Protein AF-A0A812LME6-F1 (afdb_monomer_lite)

pLDDT: mean 74.22, std 19.16, range [31.05, 95.25]

Structure (mmCIF, N/CA/C/O backbone):
data_AF-A0A812LME6-F1
#
_entry.id   AF-A0A812LME6-F1
#
loop_
_atom_site.group_PDB
_atom_site.id
_atom_site.type_symbol
_atom_site.label_atom_id
_atom_site.label_alt_id
_atom_site.label_comp_id
_atom_site.label_asym_id
_atom_site.label_entity_id
_atom_site.label_seq_id
_atom_site.pdbx_PDB_ins_code
_atom_site.Cartn_x
_atom_site.Cartn_y
_atom_site.Cartn_z
_atom_site.occupancy
_atom_site.B_iso_or_equiv
_atom_site.auth_seq_id
_atom_site.auth_comp_id
_atom_site.auth_asym_id
_atom_site.auth_atom_id
_atom_site.pdbx_PDB_model_num
ATOM 1 N N . MET A 1 1 ? 47.854 -10.035 18.730 1.00 35.84 1 MET A N 1
ATOM 2 C CA . MET A 1 1 ? 46.692 -10.764 18.176 1.00 35.84 1 MET A CA 1
ATOM 3 C C . MET A 1 1 ? 45.681 -9.707 17.732 1.00 35.84 1 MET A C 1
ATOM 5 O O . MET A 1 1 ? 45.205 -8.982 18.588 1.00 35.84 1 MET A O 1
ATOM 9 N N . GLN A 1 2 ? 45.644 -9.312 16.449 1.00 32.66 2 GLN A N 1
ATOM 10 C CA . GLN A 1 2 ? 44.753 -9.876 15.405 1.00 32.66 2 GLN A CA 1
ATOM 11 C C . GLN A 1 2 ? 43.278 -9.866 15.882 1.00 32.66 2 GLN A C 1
ATOM 13 O O . GLN A 1 2 ? 42.994 -10.487 16.893 1.00 32.66 2 GLN A O 1
ATOM 18 N N . HIS A 1 3 ? 42.295 -9.177 15.286 1.00 31.05 3 HIS A N 1
ATOM 19 C CA . HIS A 1 3 ? 42.041 -8.849 13.879 1.00 31.05 3 HIS A CA 1
ATOM 20 C C . HIS A 1 3 ? 41.227 -7.548 13.691 1.00 31.05 3 HIS A C 1
ATOM 22 O O . HIS A 1 3 ? 40.427 -7.152 14.533 1.00 31.05 3 HIS A O 1
ATOM 28 N N . HIS A 1 4 ? 41.429 -6.956 12.510 1.00 34.00 4 HIS A N 1
ATOM 29 C CA . HIS A 1 4 ? 40.605 -5.977 11.798 1.00 34.00 4 HIS A CA 1
ATOM 30 C C . HIS A 1 4 ? 39.092 -6.252 11.821 1.00 34.00 4 HIS A C 1
ATOM 32 O O . HIS A 1 4 ? 38.697 -7.409 11.802 1.00 34.00 4 HIS A O 1
ATOM 38 N N . LEU A 1 5 ? 38.279 -5.201 11.632 1.00 35.22 5 LEU A N 1
ATOM 39 C CA . LEU A 1 5 ? 37.333 -5.155 10.506 1.00 35.22 5 LEU A CA 1
ATOM 40 C C . LEU A 1 5 ? 36.979 -3.704 10.130 1.00 35.22 5 LEU A C 1
ATOM 42 O O . LEU A 1 5 ? 36.361 -2.950 10.879 1.00 35.22 5 LEU A O 1
ATOM 46 N N . LEU A 1 6 ? 37.430 -3.345 8.928 1.00 34.72 6 LEU A N 1
ATOM 47 C CA . LEU A 1 6 ? 37.141 -2.119 8.199 1.00 34.72 6 LEU A CA 1
ATOM 48 C C . LEU A 1 6 ? 35.674 -2.090 7.762 1.00 34.72 6 LEU A C 1
ATOM 50 O O . LEU A 1 6 ? 35.130 -3.058 7.237 1.00 34.72 6 LEU A O 1
ATOM 54 N N . ARG A 1 7 ? 35.059 -0.925 7.942 1.00 33.38 7 ARG A N 1
ATOM 55 C CA . ARG A 1 7 ? 33.714 -0.587 7.488 1.00 33.38 7 ARG A CA 1
ATOM 56 C C . ARG A 1 7 ? 33.764 -0.253 5.995 1.00 33.38 7 ARG A C 1
ATOM 58 O O . ARG A 1 7 ? 34.03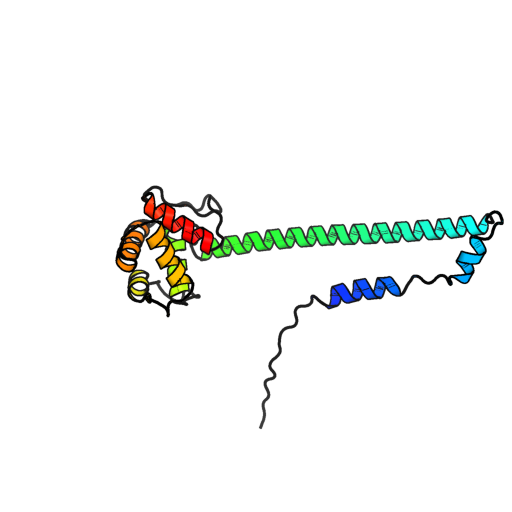1 0.888 5.629 1.00 33.38 7 ARG A O 1
ATOM 65 N N . THR A 1 8 ? 33.511 -1.228 5.129 1.00 36.00 8 THR A N 1
ATOM 66 C CA . THR A 1 8 ? 33.319 -0.996 3.693 1.00 36.00 8 THR A CA 1
ATOM 67 C C . THR A 1 8 ? 31.912 -0.445 3.449 1.00 36.00 8 THR A C 1
ATOM 69 O O . T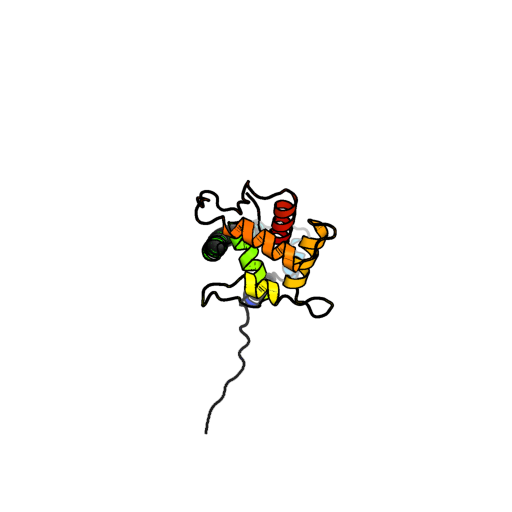HR A 1 8 ? 30.897 -1.094 3.691 1.00 36.00 8 THR A O 1
ATOM 72 N N . ARG A 1 9 ? 31.837 0.808 2.991 1.00 36.38 9 ARG A N 1
ATOM 73 C CA . ARG A 1 9 ? 30.639 1.346 2.339 1.00 36.38 9 ARG A CA 1
ATOM 74 C C . ARG A 1 9 ? 30.659 0.846 0.898 1.00 36.38 9 ARG A C 1
ATOM 76 O O . ARG A 1 9 ? 31.584 1.165 0.159 1.00 36.38 9 ARG A O 1
ATOM 83 N N . HIS A 1 10 ? 29.658 0.057 0.516 1.00 35.72 10 HIS A N 1
ATOM 84 C CA . HIS A 1 10 ? 29.443 -0.334 -0.871 1.00 35.72 10 HIS A CA 1
ATOM 85 C C . HIS A 1 10 ? 29.143 0.910 -1.711 1.00 35.72 10 HIS A C 1
ATOM 87 O O . HIS A 1 10 ? 28.097 1.542 -1.571 1.00 35.72 10 HIS A O 1
ATOM 93 N N . ALA A 1 11 ? 30.109 1.263 -2.555 1.00 34.81 11 ALA A N 1
ATOM 94 C CA . ALA A 1 11 ? 29.951 2.194 -3.652 1.00 34.81 11 ALA A CA 1
ATOM 95 C C . ALA A 1 11 ? 29.000 1.583 -4.692 1.00 34.81 11 ALA A C 1
ATOM 97 O O . ALA A 1 11 ? 29.208 0.462 -5.155 1.00 34.81 11 ALA A O 1
ATOM 98 N N . ALA A 1 12 ? 27.949 2.318 -5.046 1.00 37.28 12 ALA A N 1
ATOM 99 C CA . ALA A 1 12 ? 27.151 2.040 -6.232 1.00 37.28 12 ALA A CA 1
ATOM 100 C C . ALA A 1 12 ? 27.998 2.322 -7.494 1.00 37.28 12 ALA A C 1
ATOM 102 O O . ALA A 1 12 ? 28.747 3.304 -7.502 1.00 37.28 12 ALA A O 1
ATOM 103 N N . PRO A 1 13 ? 27.887 1.534 -8.578 1.00 42.16 13 PRO A N 1
ATOM 104 C CA . PRO A 1 13 ? 28.743 1.652 -9.759 1.00 42.16 13 PRO A CA 1
ATOM 105 C C . PRO A 1 13 ? 28.214 2.704 -10.750 1.00 42.16 13 PRO A C 1
ATOM 107 O O . PRO A 1 13 ? 28.262 2.507 -11.957 1.00 42.16 13 PRO A O 1
ATOM 110 N N . PHE A 1 14 ? 27.674 3.818 -10.254 1.00 45.75 14 PHE A N 1
ATOM 111 C CA . PHE A 1 14 ? 27.106 4.876 -11.094 1.00 45.75 14 PHE A CA 1
ATOM 112 C C . PHE A 1 14 ? 28.058 6.022 -11.500 1.00 45.75 14 PHE A C 1
ATOM 114 O O . PHE A 1 14 ? 27.748 6.668 -12.499 1.00 45.75 14 PHE A O 1
ATOM 121 N N . PRO A 1 15 ? 29.224 6.290 -10.863 1.00 43.38 15 PRO A N 1
ATOM 122 C CA . PRO A 1 15 ? 30.063 7.404 -11.312 1.00 43.38 15 PRO A CA 1
ATOM 123 C C . PRO A 1 15 ? 31.028 7.027 -12.449 1.00 43.38 15 PRO A C 1
ATOM 125 O O . PRO A 1 15 ? 31.553 7.917 -13.109 1.00 43.38 15 PRO A O 1
ATOM 128 N N . LEU A 1 16 ? 31.259 5.736 -12.720 1.00 42.84 16 LEU A N 1
ATOM 129 C CA . LEU A 1 16 ? 32.206 5.310 -13.763 1.00 42.84 16 LEU A CA 1
ATOM 130 C C . LEU A 1 16 ? 31.623 5.400 -15.180 1.00 42.84 16 LEU A C 1
ATOM 132 O O . LEU A 1 16 ? 32.340 5.783 -16.098 1.00 42.84 16 LEU A O 1
ATOM 136 N N . ALA A 1 17 ? 30.327 5.129 -15.364 1.00 40.00 17 ALA A N 1
ATOM 137 C CA . ALA A 1 17 ? 29.698 5.213 -16.685 1.00 40.00 17 ALA A CA 1
ATOM 138 C C . ALA A 1 17 ? 29.628 6.662 -17.209 1.00 40.00 17 ALA A C 1
ATOM 140 O O . ALA A 1 17 ? 29.883 6.907 -18.385 1.00 40.00 17 ALA A O 1
ATOM 141 N N . LEU A 1 18 ? 29.377 7.635 -16.327 1.00 42.06 18 LEU A N 1
ATOM 142 C CA . LEU A 1 18 ? 29.394 9.059 -16.678 1.00 42.06 18 LEU A CA 1
ATOM 143 C C . LEU A 1 18 ? 30.813 9.587 -16.936 1.00 42.06 18 LEU A C 1
ATOM 145 O O . LEU A 1 18 ? 30.989 10.457 -17.785 1.00 42.06 18 LEU A O 1
ATOM 149 N N . LEU A 1 19 ? 31.833 9.027 -16.273 1.00 38.44 19 LEU A N 1
ATOM 150 C CA . LEU A 1 19 ? 33.222 9.419 -16.508 1.00 38.44 19 LEU A CA 1
ATOM 151 C C . LEU A 1 19 ? 33.734 8.927 -17.871 1.00 38.44 19 LEU A C 1
ATOM 153 O O . LEU A 1 19 ? 34.420 9.681 -18.550 1.00 38.44 19 LEU A O 1
ATOM 157 N N . VAL A 1 20 ? 33.364 7.716 -18.311 1.00 44.19 20 VAL A N 1
ATOM 158 C CA . VAL A 1 20 ? 33.767 7.192 -19.635 1.00 44.19 20 VAL A CA 1
ATOM 159 C C . VAL A 1 20 ? 33.089 7.955 -20.779 1.00 44.19 20 VAL A C 1
ATOM 161 O O . VAL A 1 20 ? 33.718 8.211 -21.804 1.00 44.19 20 VAL A O 1
ATOM 164 N N . VAL A 1 21 ? 31.838 8.390 -20.599 1.00 42.16 21 VAL A N 1
ATOM 165 C CA . VAL A 1 21 ? 31.133 9.196 -21.613 1.00 42.16 21 VAL A CA 1
ATOM 166 C C . VAL A 1 21 ? 31.711 10.614 -21.708 1.00 42.16 21 VAL A C 1
ATOM 168 O O . VAL A 1 21 ? 31.757 11.177 -22.801 1.00 42.16 21 VAL A O 1
ATOM 171 N N . TRP A 1 22 ? 32.216 11.182 -20.606 1.00 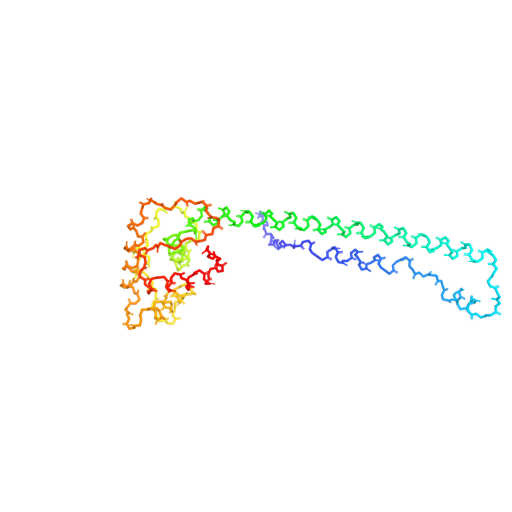37.44 22 TRP A N 1
ATOM 172 C CA . TRP A 1 22 ? 32.774 12.538 -20.613 1.00 37.44 22 T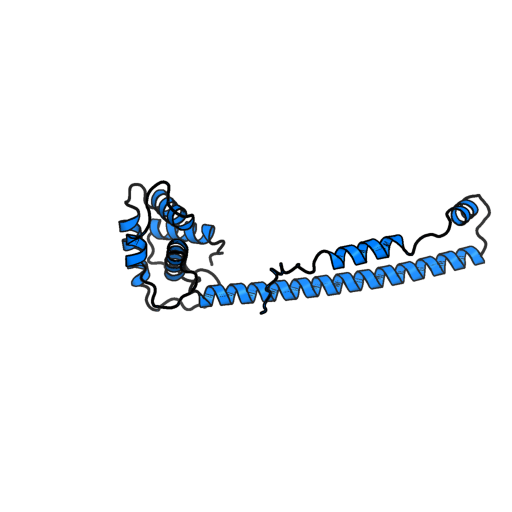RP A CA 1
ATOM 173 C C . TRP A 1 22 ? 34.251 12.598 -21.036 1.00 37.44 22 TRP A C 1
ATOM 175 O O . TRP A 1 22 ? 34.643 13.544 -21.716 1.00 37.44 22 TRP A O 1
ATOM 185 N N . THR A 1 23 ? 35.066 11.578 -20.739 1.00 42.31 23 THR A N 1
ATOM 186 C CA . THR A 1 23 ? 36.475 11.537 -21.186 1.00 42.31 23 THR A CA 1
ATOM 187 C C . THR A 1 23 ? 36.634 11.130 -22.652 1.00 42.31 23 THR A C 1
ATOM 189 O O . THR A 1 23 ? 37.584 11.561 -23.301 1.00 42.31 23 THR A O 1
ATOM 192 N N . ALA A 1 24 ? 35.686 10.379 -23.224 1.00 39.41 24 ALA A N 1
ATOM 193 C CA . ALA A 1 24 ? 35.688 10.065 -24.655 1.00 39.41 24 ALA A CA 1
ATOM 194 C C . ALA A 1 24 ? 35.200 11.234 -25.537 1.00 39.41 24 ALA A C 1
ATOM 196 O O . ALA A 1 24 ? 35.480 11.260 -26.734 1.00 39.41 24 ALA A O 1
ATOM 197 N N . ALA A 1 25 ? 34.492 12.215 -24.964 1.00 39.50 25 ALA A N 1
ATOM 198 C CA . ALA A 1 25 ? 33.993 13.380 -25.698 1.00 39.50 25 ALA A CA 1
ATOM 199 C C . ALA A 1 25 ? 35.076 14.441 -25.976 1.00 39.50 25 ALA A C 1
ATOM 201 O O . ALA A 1 25 ? 34.930 15.223 -26.911 1.00 39.50 25 ALA A O 1
ATOM 202 N N . THR A 1 26 ? 36.169 14.466 -25.208 1.00 44.56 26 THR A N 1
ATOM 203 C CA . THR A 1 26 ? 37.221 15.492 -25.332 1.00 44.56 26 THR A CA 1
ATOM 204 C C . THR A 1 26 ? 38.526 14.980 -25.943 1.00 44.56 26 THR A C 1
ATOM 206 O O . THR A 1 26 ? 39.364 15.788 -26.334 1.00 44.56 26 THR A O 1
ATOM 209 N N . ALA A 1 27 ? 38.708 13.662 -26.082 1.00 43.16 27 ALA A N 1
ATOM 210 C CA . ALA A 1 27 ? 39.995 13.084 -26.478 1.00 43.16 27 ALA A CA 1
ATOM 211 C C . ALA A 1 27 ? 40.179 12.816 -27.986 1.00 43.16 27 ALA A C 1
ATOM 213 O O . ALA A 1 27 ? 41.274 12.430 -28.388 1.00 43.16 27 ALA A O 1
ATOM 214 N N . SER A 1 28 ? 39.169 13.012 -28.844 1.00 48.75 28 SER A N 1
ATOM 215 C CA . SER A 1 28 ? 39.294 12.646 -30.275 1.00 48.75 28 SER A CA 1
ATOM 216 C C . SER A 1 28 ? 38.988 13.753 -31.276 1.00 48.75 28 SER A C 1
ATOM 218 O O . SER A 1 28 ? 38.946 13.491 -32.473 1.00 48.75 28 SER A O 1
ATOM 220 N N . PHE A 1 29 ? 38.823 14.996 -30.834 1.00 52.31 29 PHE A N 1
ATOM 221 C CA . PHE A 1 29 ? 38.498 16.089 -31.746 1.00 52.31 29 PHE A CA 1
ATOM 222 C C . PHE A 1 29 ? 39.353 17.316 -31.474 1.00 52.31 29 PHE A C 1
ATOM 224 O O . PHE A 1 29 ? 38.923 18.283 -30.858 1.00 52.31 29 PHE A O 1
ATOM 231 N N . SER A 1 30 ? 40.575 17.283 -31.993 1.00 44.69 30 SER A N 1
ATOM 232 C CA . SER A 1 30 ? 41.292 18.510 -32.309 1.00 44.69 30 SER A CA 1
ATOM 233 C C . SER A 1 30 ? 41.950 18.333 -33.669 1.00 44.69 30 SER A C 1
ATOM 235 O O . SER A 1 30 ? 43.087 17.880 -33.783 1.00 44.69 30 SER A O 1
ATOM 237 N N . LEU A 1 31 ? 41.204 18.651 -34.730 1.00 47.88 31 LEU A N 1
ATOM 238 C CA . LEU A 1 31 ? 41.875 19.193 -35.903 1.00 47.88 31 LEU A CA 1
ATOM 239 C C . LEU A 1 31 ? 42.388 20.571 -35.468 1.00 47.88 31 LEU A C 1
ATOM 241 O O . LEU A 1 31 ? 41.584 21.353 -34.953 1.00 47.88 31 LEU A O 1
ATOM 245 N N . PRO A 1 32 ? 43.687 20.871 -35.628 1.00 50.19 32 PRO A N 1
ATOM 246 C CA . PRO A 1 32 ? 44.222 22.153 -35.207 1.00 50.19 32 PRO A CA 1
ATOM 247 C C . PRO A 1 32 ? 43.415 23.274 -35.885 1.00 50.19 32 PRO A C 1
ATOM 249 O O . PRO A 1 32 ? 43.230 23.221 -37.107 1.00 50.19 32 PRO A O 1
ATOM 252 N N . PRO A 1 33 ? 42.917 24.271 -35.127 1.00 52.91 33 PRO A N 1
ATOM 253 C CA . PRO A 1 33 ? 42.045 25.330 -35.644 1.00 52.91 33 PRO A CA 1
ATOM 254 C C . PRO A 1 33 ? 42.681 26.103 -36.810 1.00 52.91 33 PRO A C 1
ATOM 256 O O . PRO A 1 33 ? 41.974 26.632 -37.665 1.00 52.91 33 PRO A O 1
ATOM 259 N N . GLU A 1 34 ? 44.011 26.073 -36.910 1.00 48.78 34 GLU A N 1
ATOM 260 C CA . GLU A 1 34 ? 44.791 26.634 -38.015 1.00 48.78 34 GLU A CA 1
ATOM 261 C C . GLU A 1 34 ? 44.472 26.003 -39.383 1.00 48.78 34 GLU A C 1
ATOM 263 O O . GLU A 1 34 ? 44.471 26.702 -40.394 1.00 48.78 34 GLU A O 1
ATOM 268 N N . ARG A 1 35 ? 44.123 24.707 -39.446 1.00 52.97 35 ARG A N 1
ATOM 269 C CA . ARG A 1 35 ? 43.750 24.040 -40.712 1.00 52.97 35 ARG A CA 1
ATOM 270 C C . ARG A 1 35 ? 42.316 24.335 -41.147 1.00 52.97 35 ARG A C 1
ATOM 272 O O . ARG A 1 35 ? 42.033 24.333 -42.339 1.00 52.97 35 ARG A O 1
ATOM 279 N N . LEU A 1 36 ? 41.430 24.611 -40.192 1.00 50.34 36 LEU A N 1
ATOM 280 C CA . LEU A 1 36 ? 40.034 24.981 -40.441 1.00 50.34 36 LEU A CA 1
ATOM 281 C C . LEU A 1 36 ? 39.919 26.446 -40.892 1.00 50.34 36 LEU A C 1
ATOM 283 O O . LEU A 1 36 ? 39.168 26.747 -41.815 1.00 50.34 36 LEU A O 1
ATOM 287 N N . ALA A 1 37 ? 40.723 27.339 -40.307 1.00 49.28 37 ALA A N 1
ATOM 288 C CA . ALA A 1 37 ? 40.803 28.742 -40.710 1.00 49.28 37 ALA A CA 1
ATOM 289 C C . ALA A 1 37 ? 41.380 28.926 -42.129 1.00 49.28 37 ALA A C 1
ATOM 291 O O . ALA A 1 37 ? 40.917 29.794 -42.864 1.00 49.28 37 ALA A O 1
ATOM 292 N N . ALA A 1 38 ? 42.326 28.075 -42.546 1.00 52.75 38 ALA A N 1
ATOM 293 C CA . ALA A 1 38 ? 42.880 28.086 -43.905 1.00 52.75 38 ALA A CA 1
ATOM 294 C C . ALA A 1 38 ? 41.879 27.624 -44.989 1.00 52.75 38 ALA A C 1
ATOM 296 O O . ALA A 1 38 ? 41.994 28.039 -46.138 1.00 52.75 38 ALA A O 1
ATOM 297 N N . LEU A 1 39 ? 40.885 26.800 -44.632 1.00 51.28 39 LEU A N 1
ATOM 298 C CA . LEU A 1 39 ? 39.825 26.331 -45.540 1.00 51.28 39 LEU A CA 1
ATOM 299 C C . LEU A 1 39 ? 38.690 27.351 -45.721 1.00 51.28 39 LEU A C 1
ATOM 301 O O . LEU A 1 39 ? 38.001 27.334 -46.735 1.00 51.28 39 LEU A O 1
ATOM 305 N N . LEU A 1 40 ? 38.492 28.245 -44.749 1.00 54.19 40 LEU A N 1
ATOM 306 C CA . LEU A 1 40 ? 37.423 29.251 -44.756 1.00 54.19 40 LEU A CA 1
ATOM 307 C C . LEU A 1 40 ? 37.844 30.582 -45.412 1.00 54.19 40 LEU A C 1
ATOM 309 O O . LEU A 1 40 ? 37.045 31.512 -45.491 1.00 54.19 40 LEU A O 1
ATOM 313 N N . GLY A 1 41 ? 39.089 30.675 -45.894 1.00 52.28 41 GLY A N 1
ATOM 314 C CA . GLY A 1 41 ? 39.671 31.851 -46.543 1.00 52.28 41 GLY A CA 1
ATOM 315 C C . GLY A 1 41 ? 39.753 31.750 -48.069 1.00 52.28 41 GLY A C 1
ATOM 316 O O . GLY A 1 41 ? 40.842 31.873 -48.607 1.00 52.28 41 GLY A O 1
ATOM 317 N N . ASN A 1 42 ? 38.624 31.545 -48.755 1.00 59.94 42 ASN A N 1
ATOM 318 C CA . ASN A 1 42 ? 38.398 31.813 -50.191 1.00 59.94 42 ASN A CA 1
ATOM 319 C C . ASN A 1 42 ? 39.509 31.407 -51.204 1.00 59.94 42 ASN A C 1
ATOM 321 O O . ASN A 1 42 ? 40.038 32.265 -51.916 1.00 59.94 42 ASN A O 1
ATOM 325 N N . PRO A 1 43 ? 39.750 30.102 -51.413 1.00 57.72 43 PRO A N 1
ATOM 326 C CA . PRO A 1 43 ? 39.793 29.544 -52.769 1.00 57.72 43 PRO A CA 1
ATOM 327 C C . PRO A 1 43 ? 38.750 28.418 -52.917 1.00 57.72 43 PRO A C 1
ATOM 329 O O . PRO A 1 43 ? 38.269 27.897 -51.909 1.00 57.72 43 PRO A O 1
ATOM 332 N N . PRO A 1 44 ? 38.366 28.013 -54.143 1.00 60.09 44 PRO A N 1
ATOM 333 C CA . PRO A 1 44 ? 37.554 26.811 -54.317 1.00 60.09 44 PRO A CA 1
ATOM 334 C C . PRO A 1 44 ? 38.303 25.607 -53.729 1.00 60.09 44 PRO A C 1
ATOM 336 O O . PRO A 1 44 ? 39.482 25.405 -54.026 1.00 60.09 44 PRO A O 1
ATOM 339 N N . LEU A 1 45 ? 37.622 24.841 -52.872 1.00 60.38 45 LEU A N 1
ATOM 340 C CA . LEU A 1 45 ? 38.132 23.587 -52.313 1.00 60.38 45 LEU A CA 1
ATOM 341 C C . LEU A 1 45 ? 38.663 22.709 -53.451 1.00 60.38 45 LEU A C 1
ATOM 343 O O . LEU A 1 45 ? 37.974 22.510 -54.454 1.00 60.38 45 LEU A O 1
ATOM 347 N N . THR A 1 46 ? 39.883 22.190 -53.314 1.00 74.25 46 THR A N 1
ATOM 348 C CA . THR A 1 46 ? 40.408 21.235 -54.297 1.00 74.25 46 THR A CA 1
ATOM 349 C C . THR A 1 46 ? 39.621 19.928 -54.209 1.00 74.25 46 THR A C 1
ATOM 351 O O . THR A 1 46 ? 39.139 19.566 -53.139 1.00 74.25 46 THR A O 1
ATOM 354 N N . GLU A 1 47 ? 39.524 19.186 -55.311 1.00 73.88 47 GLU A N 1
ATOM 355 C CA . GLU A 1 47 ? 38.810 17.896 -55.379 1.00 73.88 47 GLU A CA 1
ATOM 356 C C . GLU A 1 47 ? 39.264 16.932 -54.260 1.00 73.88 47 GLU A C 1
ATOM 358 O O . GLU A 1 47 ? 38.453 16.363 -53.538 1.00 73.88 47 GLU A O 1
ATOM 363 N N . SER A 1 48 ? 40.569 16.917 -53.968 1.00 76.44 48 SER A N 1
ATOM 364 C CA . SER A 1 48 ? 41.166 16.166 -52.855 1.00 76.44 48 SER A CA 1
ATOM 365 C C . SER A 1 48 ? 40.739 16.617 -51.449 1.00 76.44 48 SER A C 1
ATOM 367 O O . SER A 1 48 ? 40.750 15.813 -50.518 1.00 76.44 48 SER A O 1
ATOM 369 N N . GLN A 1 49 ? 40.400 17.896 -51.256 1.00 75.81 49 GLN A N 1
ATOM 370 C CA . GLN A 1 49 ? 39.886 18.411 -49.982 1.00 75.81 49 GLN A CA 1
ATOM 371 C C . GLN A 1 49 ? 38.412 18.046 -49.802 1.00 75.81 49 GLN A C 1
ATOM 373 O O . GLN A 1 49 ? 38.006 17.744 -48.682 1.00 75.81 49 GLN A O 1
ATOM 378 N N . ILE A 1 50 ? 37.638 18.029 -50.891 1.00 80.00 50 ILE A N 1
ATOM 379 C CA . ILE A 1 50 ? 36.239 17.584 -50.899 1.00 80.00 50 ILE A CA 1
ATOM 380 C C . ILE A 1 50 ? 36.171 16.093 -50.550 1.00 80.00 50 ILE A C 1
ATOM 382 O O . ILE A 1 50 ? 35.466 15.730 -49.611 1.00 80.00 50 ILE A O 1
ATOM 386 N N . ASP A 1 51 ? 36.998 15.257 -51.184 1.00 80.12 51 ASP A N 1
ATOM 387 C CA . ASP A 1 51 ? 37.073 13.816 -50.893 1.00 80.12 51 ASP A CA 1
ATOM 388 C C . ASP A 1 51 ? 37.417 13.525 -49.424 1.00 80.12 51 ASP A C 1
ATOM 390 O O . ASP A 1 51 ? 36.888 12.599 -48.801 1.00 80.12 51 ASP A O 1
ATOM 394 N N . LEU A 1 52 ? 38.306 14.332 -48.838 1.00 81.69 52 LEU A N 1
ATOM 395 C CA . LEU A 1 52 ? 38.732 14.171 -47.450 1.00 81.69 52 LEU A CA 1
ATOM 396 C C . LEU A 1 52 ? 37.628 14.584 -46.468 1.00 81.69 52 LEU A C 1
ATOM 398 O O . LEU A 1 52 ? 37.449 13.926 -45.441 1.00 81.69 52 LEU A O 1
ATOM 402 N N . VAL A 1 53 ? 36.861 15.631 -46.789 1.00 81.44 53 VAL A N 1
ATOM 403 C CA . VAL A 1 53 ? 35.668 16.025 -46.025 1.00 81.44 53 VAL A CA 1
ATOM 404 C C . VAL A 1 53 ? 34.581 14.956 -46.135 1.00 81.44 53 VAL A C 1
ATOM 406 O O . VAL A 1 53 ? 34.020 14.584 -45.106 1.00 81.44 53 VAL A O 1
ATOM 409 N N . ASP A 1 54 ? 34.342 14.394 -47.319 1.00 85.31 54 ASP A N 1
ATOM 410 C CA . ASP A 1 54 ? 33.346 13.338 -47.534 1.00 85.31 54 ASP A CA 1
ATOM 411 C C . ASP A 1 54 ? 33.688 12.046 -46.782 1.00 85.31 54 ASP A C 1
ATOM 413 O O . ASP A 1 54 ? 32.817 11.445 -46.149 1.00 85.31 54 ASP A O 1
ATOM 417 N N . MET A 1 55 ? 34.958 11.627 -46.773 1.00 84.25 55 MET A N 1
ATOM 418 C CA . MET A 1 55 ? 35.402 10.503 -45.935 1.00 84.25 55 MET A CA 1
ATOM 419 C C . MET A 1 55 ? 35.218 10.794 -44.440 1.00 84.25 55 MET A C 1
ATOM 421 O O . MET A 1 55 ? 34.818 9.919 -43.666 1.00 84.25 55 MET A O 1
ATOM 425 N N . LEU A 1 56 ? 35.489 12.029 -44.012 1.00 85.50 56 LEU A N 1
ATOM 426 C CA . LEU A 1 56 ? 35.344 12.433 -42.615 1.00 85.50 56 LEU A CA 1
ATOM 427 C C . LEU A 1 56 ? 33.867 12.512 -42.198 1.00 85.50 56 LEU A C 1
ATOM 429 O O . LEU A 1 56 ? 33.534 12.146 -41.073 1.00 85.50 56 LEU A O 1
ATOM 433 N N . LEU A 1 57 ? 32.973 12.927 -43.095 1.00 86.12 57 LEU A N 1
ATOM 434 C CA . LEU A 1 57 ? 31.526 12.896 -42.873 1.00 86.12 57 LEU A CA 1
ATOM 435 C C . LEU A 1 57 ? 31.005 11.460 -42.796 1.00 86.12 57 LEU A C 1
ATOM 437 O O . LEU A 1 57 ? 30.349 11.124 -41.816 1.00 86.12 57 LEU A O 1
ATOM 441 N N . LYS A 1 58 ? 31.396 10.581 -43.728 1.00 87.94 58 LYS A N 1
ATOM 442 C CA . LYS A 1 58 ? 31.009 9.158 -43.693 1.00 87.94 58 LYS A CA 1
ATOM 443 C C . LYS A 1 58 ? 31.450 8.468 -42.405 1.00 87.94 58 LYS A C 1
ATOM 445 O O . LYS A 1 58 ? 30.644 7.816 -41.752 1.00 87.94 58 LYS A O 1
ATOM 450 N N . SER A 1 59 ? 32.700 8.671 -41.988 1.00 86.56 59 SER A N 1
ATOM 451 C CA . SER A 1 59 ? 33.191 8.099 -40.725 1.00 86.56 59 SER A CA 1
ATOM 452 C C . SER A 1 59 ? 32.455 8.653 -39.498 1.00 86.56 59 SER A C 1
ATOM 454 O O . SER A 1 59 ? 32.209 7.920 -38.541 1.00 86.56 59 SER A O 1
ATOM 456 N N . LYS A 1 60 ? 32.052 9.931 -39.509 1.00 85.38 60 LYS A N 1
ATOM 457 C CA . LYS A 1 60 ? 31.201 10.496 -38.452 1.00 85.38 60 LYS A CA 1
ATOM 458 C C . LYS A 1 60 ? 29.809 9.880 -38.450 1.00 85.38 60 LYS A C 1
ATOM 460 O O . LYS A 1 60 ? 29.324 9.556 -37.369 1.00 85.38 60 LYS A O 1
ATOM 465 N N . ASP A 1 61 ? 29.200 9.697 -39.614 1.00 90.12 61 ASP A N 1
ATOM 466 C CA . ASP A 1 61 ? 27.875 9.092 -39.741 1.00 90.12 61 ASP A CA 1
ATOM 467 C C . ASP A 1 61 ? 27.879 7.640 -39.248 1.00 90.12 61 ASP A C 1
ATOM 469 O O . ASP A 1 61 ? 26.995 7.252 -38.488 1.00 90.12 61 ASP A O 1
ATOM 473 N N . GLU A 1 62 ? 28.918 6.864 -39.564 1.00 90.25 62 GLU A N 1
ATOM 474 C CA . GLU A 1 62 ? 29.109 5.505 -39.035 1.00 90.25 62 GLU A CA 1
ATOM 475 C C . GLU A 1 62 ? 29.248 5.493 -37.503 1.00 90.25 62 GLU A C 1
ATOM 477 O O . GLU A 1 62 ? 28.652 4.657 -36.816 1.00 90.25 62 GLU A O 1
ATOM 482 N N . ILE A 1 63 ? 29.995 6.446 -36.933 1.00 89.44 63 ILE A N 1
ATOM 483 C CA . ILE A 1 63 ? 30.129 6.589 -35.474 1.00 89.44 63 ILE A CA 1
ATOM 484 C C . ILE A 1 63 ? 28.791 6.975 -34.835 1.00 89.44 63 ILE A C 1
ATOM 486 O O . ILE A 1 63 ? 28.461 6.465 -33.762 1.00 89.44 63 ILE A O 1
ATOM 490 N N . ILE A 1 64 ? 28.028 7.876 -35.458 1.00 90.12 64 ILE A N 1
ATOM 491 C CA . ILE A 1 64 ? 26.702 8.284 -34.980 1.00 90.12 64 ILE A CA 1
ATOM 492 C C . ILE A 1 64 ? 25.753 7.086 -35.010 1.00 90.12 64 ILE A C 1
ATOM 494 O O . ILE A 1 64 ? 25.155 6.778 -33.983 1.00 90.12 64 ILE A O 1
ATOM 498 N N . GLN A 1 65 ? 25.701 6.343 -36.117 1.00 91.56 65 GLN A N 1
ATOM 499 C CA . GLN A 1 65 ? 24.879 5.136 -36.237 1.00 91.56 65 GLN A CA 1
ATOM 500 C C . GLN A 1 65 ? 25.241 4.090 -35.178 1.00 91.56 65 GLN A C 1
ATOM 502 O O . GLN A 1 65 ? 24.362 3.559 -34.502 1.00 91.56 65 GLN A O 1
ATOM 507 N N . SER A 1 66 ? 26.535 3.844 -34.966 1.00 89.75 66 SER A N 1
ATOM 508 C CA . SER A 1 66 ? 27.013 2.918 -33.934 1.00 89.75 66 SER A CA 1
ATOM 509 C C . SER A 1 66 ? 26.581 3.343 -32.524 1.00 89.75 66 SER A C 1
ATOM 511 O O . SER A 1 66 ? 26.154 2.514 -31.713 1.00 89.75 66 SER A O 1
ATOM 513 N N . LYS A 1 67 ? 26.628 4.648 -32.224 1.00 89.69 67 LYS A N 1
ATOM 514 C CA . LYS A 1 67 ? 26.142 5.192 -30.948 1.00 89.69 67 LYS A CA 1
ATOM 515 C C . LYS A 1 67 ? 24.627 5.083 -30.815 1.00 89.69 67 LYS A C 1
ATOM 517 O O . LYS A 1 67 ? 24.160 4.694 -29.747 1.00 89.69 67 LYS A O 1
ATOM 522 N N . ASP A 1 68 ? 23.875 5.365 -31.871 1.00 92.88 68 ASP A N 1
ATOM 523 C CA . ASP A 1 68 ? 22.415 5.249 -31.873 1.00 92.88 68 ASP A CA 1
ATOM 524 C C . ASP A 1 68 ? 21.968 3.801 -31.643 1.00 92.88 68 ASP A C 1
ATOM 526 O O . ASP A 1 68 ? 21.049 3.544 -30.863 1.00 92.88 68 ASP A O 1
ATOM 530 N N . GLU A 1 69 ? 22.645 2.828 -32.253 1.00 92.38 69 GLU A N 1
ATOM 531 C CA . GLU A 1 69 ? 22.403 1.411 -31.978 1.00 92.38 69 GLU A CA 1
ATOM 532 C C . GLU A 1 69 ? 22.728 1.036 -30.531 1.00 92.38 69 GLU A C 1
ATOM 534 O O . GLU A 1 69 ? 21.969 0.302 -29.894 1.00 92.38 69 GLU A O 1
ATOM 539 N N . ALA A 1 70 ? 23.841 1.538 -29.990 1.00 89.12 70 ALA A N 1
ATOM 540 C CA . ALA A 1 70 ? 24.212 1.295 -28.601 1.00 89.12 70 ALA A CA 1
ATOM 541 C C . ALA A 1 70 ? 23.175 1.873 -27.622 1.00 89.12 70 ALA A C 1
ATOM 543 O O . ALA A 1 70 ? 22.834 1.210 -26.640 1.00 89.12 70 ALA A O 1
ATOM 544 N N . ILE A 1 71 ? 22.634 3.061 -27.912 1.00 91.81 71 ILE A N 1
ATOM 545 C CA . ILE A 1 71 ? 21.557 3.689 -27.134 1.00 91.81 71 ILE A CA 1
ATOM 546 C C . ILE A 1 71 ? 20.289 2.833 -27.194 1.00 91.81 71 ILE A C 1
ATOM 548 O O . ILE A 1 71 ? 19.746 2.493 -26.146 1.00 91.81 71 ILE A O 1
ATOM 552 N N . LYS A 1 72 ? 19.866 2.390 -28.385 1.00 92.25 72 LYS A N 1
ATOM 553 C CA . LYS A 1 72 ? 18.681 1.524 -28.532 1.00 92.25 72 LYS A CA 1
ATOM 554 C C . LYS A 1 72 ? 18.792 0.238 -27.712 1.00 92.25 72 LYS A C 1
ATOM 556 O O . LYS A 1 72 ? 17.860 -0.113 -26.994 1.00 92.25 72 LYS A O 1
ATOM 561 N N . ARG A 1 73 ? 19.948 -0.435 -27.754 1.00 90.56 73 ARG A N 1
ATOM 562 C CA . ARG A 1 73 ? 20.187 -1.648 -26.948 1.00 90.56 73 ARG A CA 1
ATOM 563 C C . ARG A 1 73 ? 20.157 -1.357 -25.447 1.00 90.56 73 ARG A C 1
ATOM 565 O O . ARG A 1 73 ? 19.680 -2.182 -24.670 1.00 90.56 73 ARG A O 1
ATOM 572 N N . ALA A 1 74 ? 20.674 -0.203 -25.023 1.00 88.19 74 ALA A N 1
ATOM 573 C CA . ALA A 1 74 ? 20.616 0.211 -23.625 1.00 88.19 74 ALA A CA 1
ATOM 574 C C . ALA A 1 74 ? 19.168 0.459 -23.173 1.00 88.19 74 ALA A C 1
ATOM 576 O O . ALA A 1 74 ? 18.784 -0.018 -22.106 1.00 88.19 74 ALA A O 1
ATOM 577 N N . ASP A 1 75 ? 18.355 1.120 -23.998 1.00 92.06 75 ASP A N 1
ATOM 578 C CA . ASP A 1 75 ? 16.938 1.368 -23.717 1.00 92.06 75 ASP A CA 1
ATOM 579 C C . ASP A 1 75 ? 16.132 0.066 -23.616 1.00 92.06 75 ASP A C 1
ATOM 581 O O . ASP A 1 75 ? 15.313 -0.097 -22.710 1.00 92.06 75 ASP A O 1
ATOM 585 N N . GLU A 1 76 ? 16.384 -0.900 -24.501 1.00 92.50 76 GLU A N 1
ATOM 586 C CA . GLU A 1 76 ? 15.777 -2.237 -24.429 1.00 92.50 76 GLU A CA 1
ATOM 587 C C . GLU A 1 76 ? 16.167 -2.975 -23.141 1.00 92.50 76 GLU A C 1
ATOM 589 O O . GLU A 1 76 ? 15.315 -3.560 -22.466 1.00 92.50 76 GLU A O 1
ATOM 594 N N . ALA A 1 77 ? 17.442 -2.906 -22.749 1.00 86.44 77 ALA A N 1
ATOM 595 C CA . ALA A 1 77 ? 17.923 -3.515 -21.513 1.00 86.44 77 ALA A CA 1
ATOM 596 C C . ALA A 1 77 ? 17.334 -2.852 -20.256 1.00 86.44 77 ALA A C 1
ATOM 598 O O . ALA A 1 77 ? 17.099 -3.537 -19.257 1.00 86.44 77 ALA A O 1
ATOM 599 N N . ILE A 1 78 ? 17.094 -1.536 -20.288 1.00 89.56 78 ILE A N 1
ATOM 600 C CA . ILE A 1 78 ? 16.408 -0.807 -19.213 1.00 89.56 78 ILE A CA 1
ATOM 601 C C . ILE A 1 78 ? 14.960 -1.284 -19.110 1.00 89.56 78 ILE A C 1
ATOM 603 O O . ILE A 1 78 ? 14.559 -1.725 -18.036 1.00 89.56 78 ILE A O 1
ATOM 607 N N . LYS A 1 79 ? 14.217 -1.310 -20.225 1.00 88.50 79 LYS A N 1
ATOM 608 C CA . LYS A 1 79 ? 12.826 -1.797 -20.252 1.00 88.50 79 LYS A CA 1
ATOM 609 C C . LYS A 1 79 ? 12.701 -3.215 -19.694 1.00 88.50 79 LYS A C 1
ATOM 611 O O . LYS A 1 79 ? 11.892 -3.455 -18.808 1.00 88.50 79 LYS A O 1
ATOM 616 N N . SER A 1 80 ? 13.567 -4.133 -20.127 1.00 86.75 80 SER A N 1
ATOM 617 C CA . SER A 1 80 ? 13.560 -5.516 -19.633 1.00 86.75 80 SER A CA 1
ATOM 618 C C . SER A 1 80 ? 13.815 -5.617 -18.121 1.00 86.75 80 SER A C 1
ATOM 620 O O . SER A 1 80 ? 13.210 -6.445 -17.435 1.00 86.75 80 SER A O 1
ATOM 622 N N . LYS A 1 81 ? 14.703 -4.777 -17.574 1.00 85.38 81 LYS A N 1
ATOM 623 C CA . LYS A 1 81 ? 14.944 -4.726 -16.125 1.00 85.38 81 LYS A CA 1
ATOM 624 C C . LYS A 1 81 ? 13.758 -4.143 -15.370 1.00 85.38 81 LYS A C 1
ATOM 626 O O . LYS A 1 81 ? 13.444 -4.662 -14.300 1.00 85.38 81 LYS A O 1
ATOM 631 N N . ASP A 1 82 ? 13.122 -3.111 -15.907 1.00 83.31 82 ASP A N 1
ATOM 632 C CA . ASP A 1 82 ? 11.939 -2.502 -15.302 1.00 83.31 82 ASP A CA 1
ATOM 633 C C . ASP A 1 82 ? 10.774 -3.498 -15.248 1.00 83.31 82 ASP A C 1
ATOM 635 O O . ASP A 1 82 ? 10.170 -3.666 -14.188 1.00 83.31 82 ASP A O 1
ATOM 639 N N . ASP A 1 83 ? 10.537 -4.255 -16.322 1.00 78.69 83 ASP A N 1
ATOM 640 C CA . ASP A 1 83 ? 9.524 -5.317 -16.350 1.00 78.69 83 ASP A CA 1
ATOM 641 C C . ASP A 1 83 ? 9.808 -6.396 -15.290 1.00 78.69 83 ASP A C 1
ATOM 643 O O . ASP A 1 83 ? 8.924 -6.803 -14.530 1.00 78.69 83 ASP A O 1
ATOM 647 N N . LEU A 1 84 ? 11.068 -6.833 -15.170 1.00 80.12 84 LEU A N 1
ATOM 648 C CA . LEU A 1 84 ? 11.474 -7.811 -14.156 1.00 80.12 84 LEU A CA 1
ATOM 649 C C . LEU A 1 84 ? 11.292 -7.278 -12.726 1.00 80.12 84 LEU A C 1
ATOM 651 O O . LEU A 1 84 ? 10.920 -8.034 -11.823 1.00 80.12 84 LEU A O 1
ATOM 655 N N . LEU A 1 85 ? 11.582 -5.995 -12.497 1.00 75.62 85 LEU A N 1
ATOM 656 C CA . LEU A 1 85 ? 11.376 -5.349 -11.202 1.00 75.62 85 LEU A CA 1
ATOM 657 C C . LEU A 1 85 ? 9.892 -5.296 -10.843 1.00 75.62 85 LEU A C 1
ATOM 659 O O . LEU A 1 85 ? 9.551 -5.646 -9.712 1.00 75.62 85 LEU A O 1
ATOM 663 N N . GLN A 1 86 ? 9.021 -4.960 -11.797 1.00 72.56 86 GLN A N 1
ATOM 664 C CA . GLN A 1 86 ? 7.572 -4.978 -11.590 1.00 72.56 86 GLN A CA 1
ATOM 665 C C . GLN A 1 86 ? 7.075 -6.378 -11.216 1.00 72.56 86 GLN A C 1
ATOM 667 O O . GLN A 1 86 ? 6.349 -6.526 -10.233 1.00 72.56 86 GLN A O 1
ATOM 672 N N . VAL A 1 87 ? 7.515 -7.427 -11.922 1.00 72.12 87 VAL A N 1
ATOM 673 C CA . VAL A 1 87 ? 7.142 -8.817 -11.595 1.00 72.12 87 VAL A CA 1
ATOM 674 C C . VAL A 1 87 ? 7.575 -9.192 -10.176 1.00 72.12 87 VAL A C 1
ATOM 676 O O . VAL A 1 87 ? 6.774 -9.725 -9.409 1.00 72.12 87 VAL A O 1
ATOM 679 N N . LYS A 1 88 ? 8.811 -8.868 -9.779 1.00 72.50 88 LYS A N 1
ATOM 680 C CA . LYS A 1 88 ? 9.312 -9.165 -8.425 1.00 72.50 88 LYS A CA 1
ATOM 681 C C . LYS A 1 88 ? 8.590 -8.382 -7.337 1.00 72.50 88 LYS A C 1
ATOM 683 O O . LYS A 1 88 ? 8.345 -8.919 -6.257 1.00 72.50 88 LYS A O 1
ATOM 688 N N . GLU A 1 89 ? 8.269 -7.118 -7.590 1.00 71.25 89 GLU A N 1
ATOM 689 C CA . GLU A 1 89 ? 7.480 -6.308 -6.666 1.00 71.25 89 GLU A CA 1
ATOM 690 C C . GLU A 1 89 ? 6.089 -6.923 -6.469 1.00 71.25 89 GLU A C 1
ATOM 692 O O . GLU A 1 89 ? 5.646 -7.088 -5.331 1.00 71.25 89 GLU A O 1
ATOM 697 N N . MET A 1 90 ? 5.456 -7.382 -7.549 1.00 67.06 90 MET A N 1
ATOM 698 C CA . MET A 1 90 ? 4.167 -8.076 -7.503 1.00 67.06 90 MET A CA 1
ATOM 699 C C . MET A 1 90 ? 4.234 -9.411 -6.757 1.00 67.06 90 MET A C 1
ATOM 701 O O . MET A 1 90 ? 3.388 -9.682 -5.901 1.00 67.06 90 MET A O 1
ATOM 705 N N . GLU A 1 91 ? 5.246 -10.239 -7.016 1.00 67.06 91 GLU A N 1
ATOM 706 C CA . GLU A 1 91 ? 5.467 -11.484 -6.269 1.00 67.06 91 GLU A CA 1
ATOM 707 C C . GLU A 1 91 ? 5.674 -11.218 -4.779 1.00 67.06 91 GLU A C 1
ATOM 709 O O . GLU A 1 91 ? 5.180 -11.965 -3.936 1.00 67.06 91 GLU A O 1
ATOM 714 N N . LEU A 1 92 ? 6.352 -10.126 -4.437 1.00 69.75 92 LEU A N 1
ATOM 715 C CA . LEU A 1 92 ? 6.579 -9.715 -3.060 1.00 69.75 92 LEU A CA 1
ATOM 716 C C . LEU A 1 92 ? 5.285 -9.229 -2.393 1.00 69.75 92 LEU A C 1
ATOM 718 O O . LEU A 1 92 ? 5.051 -9.560 -1.229 1.00 69.75 92 LEU A O 1
ATOM 722 N N . LEU A 1 93 ? 4.420 -8.496 -3.100 1.00 68.50 93 LEU A N 1
ATOM 723 C CA . LEU A 1 93 ? 3.081 -8.148 -2.607 1.00 68.50 93 LEU A CA 1
ATOM 724 C C . LEU A 1 93 ? 2.240 -9.406 -2.371 1.00 68.50 93 LEU A C 1
ATOM 726 O O . LEU A 1 93 ? 1.652 -9.555 -1.297 1.00 68.50 93 LEU A O 1
ATOM 730 N N . ARG A 1 94 ? 2.249 -10.345 -3.324 1.00 66.31 94 ARG A N 1
ATOM 731 C CA . ARG A 1 94 ? 1.565 -11.640 -3.208 1.00 66.31 94 ARG A CA 1
ATOM 732 C C . ARG A 1 94 ? 2.092 -12.445 -2.018 1.00 66.31 94 ARG A C 1
ATOM 734 O O . ARG A 1 94 ? 1.305 -12.890 -1.189 1.00 66.31 94 ARG A O 1
ATOM 741 N N . ALA A 1 95 ? 3.411 -12.561 -1.872 1.00 60.00 95 ALA A N 1
ATOM 742 C CA . ALA A 1 95 ? 4.057 -13.268 -0.765 1.00 60.00 95 ALA A CA 1
ATOM 743 C C . ALA A 1 95 ? 3.775 -12.624 0.602 1.00 60.00 95 ALA A C 1
ATOM 745 O O . ALA A 1 95 ? 3.737 -13.313 1.619 1.00 60.00 95 ALA A O 1
ATOM 746 N N . LYS A 1 96 ? 3.550 -11.305 0.641 1.00 64.38 96 LYS A N 1
ATOM 747 C CA . LYS A 1 96 ? 3.132 -10.581 1.851 1.00 64.38 96 LYS A CA 1
ATOM 748 C C . LYS A 1 96 ? 1.621 -10.616 2.105 1.00 64.38 96 LYS A C 1
ATOM 750 O O . LYS A 1 96 ? 1.183 -10.057 3.106 1.00 64.38 96 LYS A O 1
ATOM 755 N N . GLY A 1 97 ? 0.829 -11.226 1.220 1.00 67.19 97 GLY A N 1
ATOM 756 C CA . GLY A 1 97 ? -0.636 -11.235 1.295 1.00 67.19 97 GLY A CA 1
ATOM 757 C C . GLY A 1 97 ? -1.285 -9.873 1.019 1.00 67.19 97 GLY A C 1
ATOM 758 O O . GLY A 1 97 ? -2.470 -9.692 1.284 1.00 67.19 97 GLY A O 1
ATOM 759 N N . LEU A 1 98 ? -0.529 -8.912 0.479 1.00 70.44 98 LEU A N 1
ATOM 760 C CA . LEU A 1 98 ? -0.918 -7.506 0.333 1.00 70.44 98 LEU A CA 1
ATOM 761 C C . LEU A 1 98 ? -1.963 -7.229 -0.754 1.00 70.44 98 LEU A C 1
ATOM 763 O O . LEU A 1 98 ? -2.351 -6.077 -0.906 1.00 70.44 98 LEU A O 1
ATOM 767 N N . LEU A 1 99 ? -2.432 -8.237 -1.493 1.00 73.00 99 LEU A N 1
ATOM 768 C CA . LEU A 1 99 ? -3.494 -8.041 -2.495 1.00 73.00 99 LEU A CA 1
ATOM 769 C C . LEU A 1 99 ? -4.910 -8.179 -1.897 1.00 73.00 99 LEU A C 1
ATOM 771 O O . LEU A 1 99 ? -5.883 -8.158 -2.640 1.00 73.00 99 LEU A O 1
ATOM 775 N N . SER A 1 100 ? -5.029 -8.298 -0.569 1.00 79.12 100 SER A N 1
ATOM 776 C CA . SER A 1 100 ? -6.309 -8.361 0.152 1.00 79.12 100 SER A CA 1
ATOM 777 C C . SER A 1 100 ? -6.443 -7.228 1.171 1.00 79.12 100 SER A C 1
ATOM 779 O O . SER A 1 100 ? -5.447 -6.795 1.765 1.00 79.12 100 SER A O 1
ATOM 781 N N . SER A 1 101 ? -7.682 -6.801 1.437 1.00 83.38 101 SER A N 1
ATOM 782 C CA . SER A 1 101 ? -8.021 -5.873 2.527 1.00 83.38 101 SER A CA 1
ATOM 783 C C . SER A 1 101 ? -7.380 -6.276 3.855 1.00 83.38 101 SER A C 1
ATOM 785 O O . SER A 1 101 ? -6.735 -5.458 4.520 1.00 83.38 101 SER A O 1
ATOM 787 N N . ARG A 1 102 ? -7.513 -7.558 4.221 1.00 85.50 102 ARG A N 1
ATOM 788 C CA . ARG A 1 102 ? -6.924 -8.126 5.436 1.00 85.50 102 ARG A CA 1
ATOM 789 C C . ARG A 1 102 ? -5.405 -8.013 5.442 1.00 85.50 102 ARG A C 1
ATOM 791 O O . ARG A 1 102 ? -4.831 -7.536 6.420 1.00 85.50 102 ARG A O 1
ATOM 798 N N . GLY A 1 103 ? -4.745 -8.419 4.361 1.00 83.75 103 GLY A N 1
ATOM 799 C CA . GLY A 1 103 ? -3.289 -8.386 4.279 1.00 83.75 103 GLY A CA 1
ATOM 800 C C . GLY A 1 103 ? -2.723 -6.973 4.365 1.00 83.75 103 GLY A C 1
ATOM 801 O O . GLY A 1 103 ? -1.739 -6.755 5.068 1.00 83.75 103 GLY A O 1
ATOM 802 N N . ILE A 1 104 ? -3.371 -5.986 3.740 1.00 86.88 104 ILE A N 1
ATOM 803 C CA . ILE A 1 104 ? -2.993 -4.565 3.856 1.00 86.88 104 ILE A CA 1
ATOM 804 C C . ILE A 1 104 ? -3.100 -4.083 5.294 1.00 86.88 104 ILE A C 1
ATOM 806 O O . ILE A 1 104 ? -2.195 -3.411 5.807 1.00 86.88 104 ILE A O 1
ATOM 810 N N . PHE A 1 105 ? -4.198 -4.437 5.953 1.00 90.19 105 PHE A N 1
ATOM 811 C CA . PHE A 1 105 ? -4.434 -4.077 7.338 1.00 90.19 105 PHE A CA 1
ATOM 812 C C . PHE A 1 105 ? -3.378 -4.696 8.266 1.00 90.19 105 PHE A C 1
ATOM 814 O O . PHE A 1 105 ? -2.700 -3.977 9.007 1.00 90.19 105 PHE A O 1
ATOM 821 N N . GLU A 1 106 ? -3.165 -6.011 8.180 1.00 88.50 106 GLU A N 1
ATOM 822 C CA . GLU A 1 106 ? -2.169 -6.730 8.982 1.00 88.50 106 GLU A CA 1
ATOM 823 C C . GLU A 1 106 ? -0.746 -6.239 8.707 1.00 88.50 106 GLU A C 1
ATOM 825 O O . GLU A 1 106 ? 0.031 -6.022 9.639 1.00 88.50 106 GLU A O 1
ATOM 830 N N . TRP A 1 107 ? -0.398 -6.000 7.443 1.00 87.31 107 TRP A N 1
ATOM 831 C CA . TRP A 1 107 ? 0.915 -5.482 7.071 1.00 87.31 107 TRP A CA 1
ATOM 832 C C . TRP A 1 107 ? 1.162 -4.096 7.661 1.00 87.31 107 TRP A C 1
ATOM 834 O O . TRP A 1 107 ? 2.229 -3.833 8.216 1.00 87.31 107 TRP A O 1
ATOM 844 N N . THR A 1 108 ? 0.163 -3.217 7.625 1.00 90.62 108 THR A N 1
ATOM 845 C CA . THR A 1 108 ? 0.266 -1.889 8.241 1.00 90.62 108 THR A CA 1
ATOM 846 C C . THR A 1 108 ? 0.492 -1.994 9.753 1.00 90.62 108 THR A C 1
ATOM 848 O O . THR A 1 108 ? 1.309 -1.256 10.312 1.00 90.62 108 THR A O 1
ATOM 851 N N . LEU A 1 109 ? -0.173 -2.939 10.428 1.00 91.62 109 LEU A N 1
ATOM 852 C CA . LEU A 1 109 ? 0.050 -3.196 11.853 1.00 91.62 109 LEU A CA 1
ATOM 853 C C . LEU A 1 109 ? 1.448 -3.765 12.134 1.00 91.62 109 LEU A C 1
ATOM 855 O O . LEU A 1 109 ? 2.101 -3.315 13.076 1.00 91.62 109 LEU A O 1
ATOM 859 N N . ARG A 1 110 ? 1.955 -4.681 11.303 1.00 88.75 110 ARG A N 1
ATOM 860 C CA . ARG A 1 110 ? 3.342 -5.178 11.385 1.00 88.75 110 ARG A CA 1
ATOM 861 C C . ARG A 1 110 ? 4.353 -4.038 11.270 1.00 88.75 110 ARG A C 1
ATOM 863 O O . ARG A 1 110 ? 5.274 -3.934 12.081 1.00 88.75 110 ARG A O 1
ATOM 870 N N . LEU A 1 111 ? 4.144 -3.119 10.325 1.00 88.75 111 LEU A N 1
ATOM 871 C CA . LEU A 1 111 ? 4.982 -1.928 10.172 1.00 88.75 111 LEU A CA 1
ATOM 872 C C . LEU A 1 111 ? 4.901 -0.992 11.391 1.00 88.75 111 LEU A C 1
ATOM 874 O O . LEU A 1 111 ? 5.916 -0.417 11.792 1.00 88.75 111 LEU A O 1
ATOM 878 N N . ALA A 1 112 ? 3.729 -0.862 12.019 1.00 89.69 112 ALA A N 1
ATOM 879 C CA . ALA A 1 112 ? 3.568 -0.126 13.275 1.00 89.69 112 ALA A CA 1
ATOM 880 C C . ALA A 1 112 ? 4.309 -0.794 14.448 1.00 89.69 112 ALA A C 1
ATOM 882 O O . ALA A 1 112 ? 4.930 -0.095 15.252 1.00 89.69 112 ALA A O 1
ATOM 883 N N . ALA A 1 113 ? 4.322 -2.128 14.494 1.00 87.69 113 ALA A N 1
ATOM 884 C CA . ALA A 1 113 ? 5.067 -2.930 15.465 1.00 87.69 113 ALA A CA 1
ATOM 885 C C . ALA A 1 113 ? 6.580 -3.013 15.184 1.00 87.69 113 ALA A C 1
ATOM 887 O O . ALA A 1 113 ? 7.321 -3.551 16.002 1.00 87.69 113 ALA A O 1
ATOM 888 N N . LYS A 1 114 ? 7.054 -2.466 14.053 1.00 84.69 114 LYS A N 1
ATOM 889 C CA . LYS A 1 114 ? 8.432 -2.622 13.544 1.00 84.69 114 LYS A CA 1
ATOM 890 C C . LYS A 1 114 ? 8.818 -4.083 13.264 1.00 84.69 114 LYS A C 1
ATOM 892 O O . LYS A 1 114 ? 9.997 -4.435 13.291 1.00 84.69 114 LYS A O 1
ATOM 897 N N . GLU A 1 115 ? 7.838 -4.926 12.961 1.00 78.00 115 GLU A N 1
ATOM 898 C CA . GLU A 1 115 ? 8.034 -6.332 12.624 1.00 78.00 115 GLU A CA 1
ATOM 899 C C . GLU A 1 115 ? 8.068 -6.503 11.098 1.00 78.00 115 GLU A C 1
ATOM 901 O O . GLU A 1 115 ? 7.046 -6.679 10.445 1.00 78.00 115 GLU A O 1
ATOM 906 N N . CYS A 1 116 ? 9.258 -6.430 10.498 1.00 64.19 116 CYS A N 1
ATOM 907 C CA . CYS A 1 116 ? 9.405 -6.525 9.037 1.00 64.19 116 CYS A CA 1
ATOM 908 C C . CYS A 1 116 ? 9.584 -7.962 8.515 1.00 64.19 116 CYS A C 1
ATOM 910 O O . CYS A 1 116 ? 9.620 -8.160 7.300 1.00 64.19 116 CYS A O 1
ATOM 912 N N . ARG A 1 117 ? 9.753 -8.955 9.401 1.00 60.25 117 ARG A N 1
ATOM 913 C CA . ARG A 1 117 ? 9.972 -10.362 9.029 1.00 60.25 117 ARG A CA 1
ATOM 914 C C . ARG A 1 117 ? 8.912 -11.246 9.688 1.00 60.25 117 ARG A C 1
ATOM 916 O O . ARG A 1 117 ? 8.908 -11.303 10.915 1.00 60.25 117 ARG A O 1
ATOM 923 N N . PRO A 1 118 ? 8.069 -11.950 8.914 1.00 59.16 118 PRO A N 1
ATOM 924 C CA . PRO A 1 118 ? 7.125 -12.909 9.467 1.00 59.16 118 PRO A CA 1
ATOM 925 C C . PRO A 1 118 ? 7.907 -14.123 9.973 1.00 59.16 118 PRO A C 1
ATOM 927 O O . PRO A 1 118 ? 8.274 -14.995 9.193 1.00 59.16 118 PRO A O 1
ATOM 930 N N . LYS A 1 119 ? 8.245 -14.138 11.264 1.00 58.78 119 LYS A N 1
ATOM 931 C CA . LYS A 1 119 ? 8.837 -15.320 11.907 1.00 58.78 119 LYS A CA 1
ATOM 932 C C . LYS A 1 119 ? 7.758 -16.261 12.447 1.00 58.78 119 LYS A C 1
ATOM 934 O O . LYS A 1 119 ? 7.943 -17.464 12.360 1.00 58.78 119 LYS A O 1
ATOM 939 N N . ASP A 1 120 ? 6.629 -15.704 12.896 1.00 64.38 120 ASP A N 1
ATOM 940 C CA . ASP A 1 120 ? 5.519 -16.424 13.531 1.00 64.38 120 ASP A CA 1
ATOM 941 C C . ASP A 1 120 ? 4.139 -15.893 13.084 1.00 64.38 120 ASP A C 1
ATOM 943 O O . ASP A 1 120 ? 4.031 -14.928 12.312 1.00 64.38 120 ASP A O 1
ATOM 947 N N . LYS A 1 121 ? 3.061 -16.526 13.582 1.00 72.62 121 LYS A N 1
ATOM 948 C CA . LYS A 1 121 ? 1.675 -16.052 13.422 1.00 72.62 121 LYS A CA 1
ATOM 949 C C . LYS A 1 121 ? 1.544 -14.638 13.992 1.00 72.62 121 LYS A C 1
ATOM 951 O O . LYS A 1 121 ? 1.787 -14.411 15.175 1.00 72.62 121 LYS A O 1
ATOM 956 N N . PHE A 1 122 ? 1.133 -13.692 13.154 1.00 82.31 122 PHE A N 1
ATOM 957 C CA . PHE A 1 122 ? 0.972 -12.304 13.567 1.00 82.31 122 PHE A CA 1
ATOM 958 C C . PHE A 1 122 ? -0.281 -12.122 14.424 1.00 82.31 122 PHE A C 1
ATOM 960 O O . PHE A 1 122 ? -1.379 -12.507 14.030 1.00 82.31 122 PHE A O 1
ATOM 967 N N . ASN A 1 123 ? -0.117 -11.517 15.600 1.00 87.06 123 ASN A N 1
ATOM 968 C CA . ASN A 1 123 ? -1.217 -11.244 16.517 1.00 87.06 123 ASN A CA 1
ATOM 969 C C . ASN A 1 123 ? -1.678 -9.787 16.387 1.00 87.06 123 ASN A C 1
ATOM 971 O O . ASN A 1 123 ? -1.297 -8.923 17.181 1.00 87.06 123 ASN A O 1
ATOM 975 N N . ALA A 1 124 ? -2.532 -9.528 15.395 1.00 89.69 124 ALA A N 1
ATOM 976 C CA . ALA A 1 124 ? -3.064 -8.193 15.125 1.00 89.69 124 ALA A CA 1
ATOM 977 C C . ALA A 1 124 ? -3.757 -7.578 16.352 1.00 89.69 124 ALA A C 1
ATOM 979 O O . ALA A 1 124 ? -3.532 -6.411 16.675 1.00 89.69 124 ALA A O 1
ATOM 980 N N . THR A 1 125 ? -4.541 -8.364 17.094 1.00 91.06 125 THR A N 1
ATOM 981 C CA . THR A 1 125 ? -5.265 -7.899 18.286 1.00 91.06 125 THR A CA 1
ATOM 982 C C . THR A 1 125 ? -4.320 -7.390 19.373 1.00 91.06 125 THR A C 1
ATOM 984 O O . THR A 1 125 ? -4.567 -6.331 19.961 1.00 91.06 125 THR A O 1
ATOM 987 N N . ALA A 1 126 ? -3.230 -8.112 19.644 1.00 91.19 126 ALA A N 1
ATOM 988 C CA . ALA A 1 126 ? -2.209 -7.681 20.596 1.00 91.19 126 ALA A CA 1
ATOM 989 C C . ALA A 1 126 ? -1.493 -6.417 20.106 1.00 91.19 126 ALA A C 1
ATOM 991 O O . ALA A 1 126 ? -1.331 -5.467 20.876 1.00 91.19 126 ALA A O 1
ATOM 992 N N . THR A 1 127 ? -1.145 -6.355 18.818 1.00 92.31 127 THR A N 1
ATOM 993 C CA . THR A 1 127 ? -0.522 -5.171 18.216 1.00 92.31 127 THR A CA 1
ATOM 994 C C . THR A 1 127 ? -1.416 -3.938 18.327 1.00 92.31 127 THR A C 1
ATOM 996 O O . THR A 1 127 ? -0.938 -2.889 18.753 1.00 92.31 127 THR A O 1
ATOM 999 N N . ILE A 1 128 ? -2.718 -4.052 18.039 1.00 94.12 128 ILE A N 1
ATOM 1000 C CA . ILE A 1 128 ? -3.678 -2.942 18.168 1.00 94.12 128 ILE A CA 1
ATOM 1001 C C . ILE A 1 128 ? -3.734 -2.434 19.616 1.00 94.12 128 ILE A C 1
ATOM 1003 O O . ILE A 1 128 ? -3.711 -1.223 19.862 1.00 94.12 128 ILE A O 1
ATOM 1007 N N . LYS A 1 129 ? -3.757 -3.348 20.596 1.00 93.00 129 LYS A N 1
ATOM 1008 C CA . LYS A 1 129 ? -3.725 -2.989 22.024 1.00 93.00 129 LYS A CA 1
ATOM 1009 C C . LYS A 1 129 ? -2.436 -2.248 22.391 1.00 93.00 129 LYS A C 1
ATOM 1011 O O . LYS A 1 129 ? -2.503 -1.278 23.150 1.00 93.00 129 LYS A O 1
ATOM 1016 N N . ALA A 1 130 ? -1.305 -2.642 21.811 1.00 91.62 130 ALA A N 1
ATOM 1017 C CA . ALA A 1 130 ? 0.010 -2.053 22.058 1.00 91.62 130 ALA A CA 1
ATOM 1018 C C . ALA A 1 130 ? 0.268 -0.717 21.333 1.00 91.62 130 ALA A C 1
ATOM 1020 O O . ALA A 1 130 ? 1.251 -0.049 21.652 1.00 91.62 130 ALA A O 1
ATOM 1021 N N . LEU A 1 131 ? -0.600 -0.289 20.403 1.00 91.38 131 LEU A N 1
ATOM 1022 C CA . LEU A 1 131 ? -0.409 0.968 19.666 1.00 91.38 131 LEU A CA 1
ATOM 1023 C C . LEU A 1 131 ? -0.249 2.158 20.618 1.00 91.38 131 LEU A C 1
ATOM 1025 O O . LEU A 1 131 ? -1.039 2.354 21.554 1.00 91.38 131 LEU A O 1
ATOM 1029 N N . ARG A 1 132 ? 0.757 2.986 20.351 1.00 88.50 132 ARG A N 1
ATOM 1030 C CA . ARG A 1 132 ? 1.027 4.193 21.131 1.00 88.50 132 ARG A CA 1
ATOM 1031 C C . ARG A 1 132 ? 0.091 5.327 20.728 1.00 88.50 132 ARG A C 1
ATOM 1033 O O . ARG A 1 132 ? -0.191 5.552 19.552 1.00 88.50 132 ARG A O 1
ATOM 1040 N N . SER A 1 133 ? -0.336 6.090 21.729 1.00 80.94 133 SER A N 1
ATOM 1041 C CA . SER A 1 133 ? -1.129 7.311 21.563 1.00 80.94 133 SER A CA 1
ATOM 1042 C C . SER A 1 133 ? -0.269 8.550 21.840 1.00 80.94 133 SER A C 1
ATOM 1044 O O . SER A 1 133 ? 0.683 8.495 22.615 1.00 80.94 133 SER A O 1
ATOM 1046 N N . GLY A 1 134 ? -0.609 9.690 21.231 1.00 79.19 134 GLY A N 1
ATOM 1047 C CA . GLY A 1 134 ? 0.045 10.979 21.504 1.00 79.19 134 GLY A CA 1
ATOM 1048 C C . GLY A 1 134 ? 1.276 11.279 20.637 1.00 79.19 134 GLY A C 1
ATOM 1049 O O . GLY A 1 134 ? 1.348 10.853 19.484 1.00 79.19 134 GLY A O 1
ATOM 1050 N N . LYS A 1 135 ? 2.218 12.069 21.177 1.00 76.69 135 LYS A N 1
ATOM 1051 C CA . LYS A 1 135 ? 3.380 12.615 20.441 1.00 76.69 135 LYS A CA 1
ATOM 1052 C C . LYS A 1 135 ? 4.463 11.574 20.110 1.00 76.69 135 LYS A C 1
ATOM 1054 O O . LYS A 1 135 ? 5.168 11.745 19.127 1.00 76.69 135 LYS A O 1
ATOM 1059 N N . ASN A 1 136 ? 4.548 10.474 20.863 1.00 78.19 136 ASN A N 1
ATOM 1060 C CA . ASN A 1 136 ? 5.619 9.468 20.738 1.00 78.19 136 ASN A CA 1
ATOM 1061 C C . ASN A 1 136 ? 5.288 8.300 19.787 1.00 78.19 136 ASN A C 1
ATOM 1063 O O . ASN A 1 136 ? 5.912 7.236 19.857 1.00 78.19 136 ASN A O 1
ATOM 1067 N N . ARG A 1 137 ? 4.284 8.466 18.922 1.00 85.50 137 ARG A N 1
ATOM 1068 C CA . ARG A 1 137 ? 3.847 7.430 17.979 1.00 85.50 137 ARG A CA 1
ATOM 1069 C C . ARG A 1 137 ? 4.691 7.442 16.701 1.00 85.50 137 ARG A C 1
ATOM 1071 O O . ARG A 1 137 ? 5.055 8.500 16.194 1.00 85.50 137 ARG A O 1
ATOM 1078 N N . GLY A 1 138 ? 4.985 6.262 16.169 1.00 88.94 138 GLY A N 1
ATOM 1079 C CA . GLY A 1 138 ? 5.675 6.083 14.895 1.00 88.94 138 GLY A CA 1
ATOM 1080 C C . GLY A 1 138 ? 4.813 6.465 13.689 1.00 88.94 138 GLY A C 1
ATOM 1081 O O . GLY A 1 138 ? 3.599 6.650 13.797 1.00 88.94 138 GLY A O 1
ATOM 1082 N N . ARG A 1 139 ? 5.446 6.532 12.509 1.00 91.31 139 ARG A N 1
ATOM 1083 C CA . ARG A 1 139 ? 4.797 6.885 11.231 1.00 91.31 139 ARG A CA 1
ATOM 1084 C C . ARG A 1 139 ? 3.516 6.081 10.979 1.00 91.31 139 ARG A C 1
ATOM 1086 O O . ARG A 1 139 ? 2.476 6.667 10.701 1.00 91.31 139 ARG A O 1
ATOM 1093 N N . TRP A 1 140 ? 3.580 4.758 11.108 1.00 92.31 140 TRP A N 1
ATOM 1094 C CA . TRP A 1 140 ? 2.453 3.867 10.809 1.00 92.31 140 TRP A CA 1
ATOM 1095 C C . TRP A 1 140 ? 1.337 3.929 11.854 1.00 92.31 140 TRP A C 1
ATOM 1097 O O . TRP A 1 140 ? 0.166 3.947 11.494 1.00 92.31 140 TRP A O 1
ATOM 1107 N N . GLU A 1 141 ? 1.676 4.098 13.134 1.00 93.12 141 GLU A N 1
ATOM 1108 C CA . GLU A 1 141 ? 0.691 4.363 14.195 1.00 93.12 141 GLU A CA 1
ATOM 1109 C C . GLU A 1 141 ? -0.064 5.683 13.939 1.00 93.12 141 GLU A C 1
ATOM 1111 O O . GLU A 1 141 ? -1.274 5.782 14.172 1.00 93.12 141 GLU A O 1
ATOM 1116 N N . ALA A 1 142 ? 0.634 6.703 13.423 1.00 92.94 142 ALA A N 1
ATOM 1117 C CA . ALA A 1 142 ? 0.029 7.971 13.029 1.00 92.94 142 ALA A CA 1
ATOM 1118 C C . ALA A 1 142 ? -0.883 7.829 11.802 1.00 92.94 142 ALA A C 1
ATOM 1120 O O . ALA A 1 142 ? -1.966 8.413 11.808 1.00 92.94 142 ALA A O 1
ATOM 1121 N N . ILE A 1 143 ? -0.479 7.049 10.794 1.00 94.12 143 ILE A N 1
ATOM 1122 C CA . ILE A 1 143 ? -1.293 6.752 9.603 1.00 94.12 143 ILE A CA 1
ATOM 1123 C C . ILE A 1 143 ? -2.590 6.047 10.007 1.00 94.12 143 ILE A C 1
ATOM 1125 O O . ILE A 1 143 ? -3.662 6.542 9.671 1.00 94.12 143 ILE A O 1
ATOM 1129 N N . LEU A 1 144 ? -2.505 4.979 10.809 1.00 94.50 144 LEU A N 1
ATOM 1130 C CA . LEU A 1 144 ? -3.675 4.264 11.335 1.00 94.50 144 LEU A CA 1
ATOM 1131 C C . LEU A 1 144 ? -4.609 5.219 12.089 1.00 94.50 144 LEU A C 1
ATOM 1133 O O . LEU A 1 144 ? -5.797 5.312 11.794 1.00 94.50 144 LEU A O 1
ATOM 1137 N N . SER A 1 145 ? -4.056 6.005 13.018 1.00 93.44 145 SER A N 1
ATOM 1138 C CA . SER A 1 145 ? -4.839 6.965 13.804 1.00 93.44 145 SER A CA 1
ATOM 1139 C C . SER A 1 145 ? -5.510 8.035 12.939 1.00 93.44 145 SER A C 1
ATOM 1141 O O . SER A 1 145 ? -6.639 8.433 13.219 1.00 93.44 145 SER A O 1
ATOM 1143 N N . LYS A 1 146 ? -4.810 8.550 11.921 1.00 93.38 146 LYS A N 1
ATOM 1144 C CA . LYS A 1 146 ? -5.327 9.586 11.019 1.00 93.38 146 LYS A CA 1
ATOM 1145 C C . LYS A 1 146 ? -6.413 9.023 10.107 1.00 93.38 146 LYS A C 1
ATOM 1147 O O . LYS A 1 146 ? -7.425 9.689 9.930 1.00 93.38 146 LYS A O 1
ATOM 1152 N N . GLY A 1 147 ? -6.220 7.812 9.587 1.00 94.38 147 GLY A N 1
ATOM 1153 C CA . GLY A 1 147 ? -7.209 7.114 8.771 1.00 94.38 147 GLY A CA 1
ATOM 1154 C C . GLY A 1 147 ? -8.518 6.910 9.530 1.00 94.38 147 GLY A C 1
ATOM 1155 O O . GLY A 1 147 ? -9.566 7.312 9.034 1.00 94.38 147 GLY A O 1
ATOM 1156 N N . ILE A 1 148 ? -8.457 6.399 10.768 1.00 95.25 148 ILE A N 1
ATOM 1157 C CA . ILE A 1 148 ? -9.663 6.233 11.597 1.00 95.25 148 ILE A CA 1
ATOM 1158 C C . ILE A 1 148 ? -10.350 7.573 11.838 1.00 95.25 148 ILE A C 1
ATOM 1160 O O . ILE A 1 148 ? -11.534 7.706 11.571 1.00 95.25 148 ILE A O 1
ATOM 1164 N N . LYS A 1 149 ? -9.612 8.608 12.249 1.00 93.38 149 LYS A N 1
ATOM 1165 C CA . LYS A 1 149 ? -10.208 9.933 12.485 1.00 93.38 149 LYS A CA 1
ATOM 1166 C C . LYS A 1 149 ? -10.843 10.561 11.244 1.00 93.38 149 LYS A C 1
ATOM 1168 O O . LYS A 1 149 ? -11.720 11.401 11.392 1.00 93.38 149 LYS A O 1
ATOM 1173 N N . LYS A 1 150 ? -10.361 10.207 10.051 1.00 94.31 150 LYS A N 1
ATOM 1174 C CA . LYS A 1 150 ? -10.879 10.705 8.775 1.00 94.31 150 LYS A CA 1
ATOM 1175 C C . LYS A 1 150 ? -12.145 9.964 8.346 1.00 94.31 150 LYS A C 1
ATOM 1177 O O . LYS A 1 150 ? -13.072 10.605 7.871 1.00 94.31 150 LYS A O 1
ATOM 1182 N N . CYS A 1 151 ? -12.161 8.639 8.477 1.00 95.06 151 CYS A N 1
ATOM 1183 C CA . CYS A 1 151 ? -13.229 7.795 7.936 1.00 95.06 151 CYS A CA 1
ATOM 1184 C C . CYS A 1 151 ? -14.307 7.426 8.974 1.00 95.06 151 CYS A C 1
ATOM 1186 O O . CYS A 1 151 ? -15.436 7.138 8.594 1.00 95.06 151 CYS A O 1
ATOM 1188 N N . PHE A 1 152 ? -13.982 7.485 10.268 1.00 93.06 152 PHE A N 1
ATOM 1189 C CA . PHE A 1 152 ? -14.841 7.139 11.407 1.00 93.06 152 PHE A CA 1
ATOM 1190 C C . PHE A 1 152 ? -14.872 8.304 12.412 1.00 93.06 152 PHE A C 1
ATOM 1192 O O . PHE A 1 152 ? -14.263 8.267 13.488 1.00 93.06 152 PHE A O 1
ATOM 1199 N N . SER A 1 153 ? -15.517 9.403 12.018 1.00 86.50 153 SER A N 1
ATOM 1200 C CA . SER A 1 153 ? -15.592 10.637 12.809 1.00 86.50 153 SER A CA 1
ATOM 1201 C C . SER A 1 153 ? -16.085 10.382 14.237 1.00 86.50 153 SER A C 1
ATOM 1203 O O . SER A 1 153 ? -17.166 9.845 14.442 1.00 86.50 153 SER A O 1
ATOM 1205 N N . GLY A 1 154 ? -15.307 10.813 15.233 1.00 82.94 154 GLY A N 1
ATOM 1206 C CA . GLY A 1 154 ? -15.682 10.708 16.649 1.00 82.94 154 GLY A CA 1
ATOM 1207 C C . GLY A 1 154 ? -15.376 9.360 17.306 1.00 82.94 154 GLY A C 1
ATOM 1208 O O . GLY A 1 154 ? -15.523 9.234 18.522 1.00 82.94 154 GLY A O 1
ATOM 1209 N N . GLU A 1 155 ? -14.890 8.370 16.557 1.00 88.12 155 GLU A N 1
ATOM 1210 C CA . GLU A 1 155 ? -14.616 7.052 17.118 1.00 88.12 155 GLU A CA 1
ATOM 1211 C C . GLU A 1 155 ? -13.250 6.922 17.805 1.00 88.12 155 GLU A C 1
ATOM 1213 O O . GLU A 1 155 ? -12.268 7.625 17.529 1.00 88.12 155 GLU A O 1
ATOM 1218 N N . ARG A 1 156 ? -13.175 5.958 18.730 1.00 92.19 156 ARG A N 1
ATOM 1219 C CA . ARG A 1 156 ? -11.937 5.612 19.431 1.00 92.19 156 ARG A CA 1
ATOM 1220 C C . ARG A 1 156 ? -11.092 4.688 18.559 1.00 92.19 156 ARG A C 1
ATOM 1222 O O . ARG A 1 156 ? -11.481 3.564 18.285 1.00 92.19 156 ARG A O 1
ATOM 1229 N N . VAL A 1 157 ? -9.863 5.118 18.265 1.00 92.44 157 VAL A N 1
ATOM 1230 C CA . VAL A 1 157 ? -8.934 4.425 17.350 1.00 92.44 157 VAL A CA 1
ATOM 1231 C C . VAL A 1 157 ? -8.787 2.922 17.623 1.00 92.44 157 VAL A C 1
ATOM 1233 O O . VAL A 1 157 ? -8.967 2.125 16.714 1.00 92.44 157 VAL A O 1
ATOM 1236 N N . LYS A 1 158 ? -8.446 2.510 18.853 1.00 94.56 158 LYS A N 1
ATOM 1237 C CA . LYS A 1 158 ? -8.162 1.091 19.148 1.00 94.56 158 LYS A CA 1
ATOM 1238 C C . LYS A 1 158 ? -9.401 0.184 19.018 1.00 94.56 158 LYS A C 1
ATOM 1240 O O . LYS A 1 158 ? -9.275 -0.831 18.338 1.00 94.56 158 LYS A O 1
ATOM 1245 N N . PRO A 1 159 ? -10.566 0.516 19.615 1.00 95.00 159 PRO A N 1
ATOM 1246 C CA . PRO A 1 159 ? -11.800 -0.241 19.393 1.00 95.00 159 PRO A CA 1
ATOM 1247 C C . PRO A 1 159 ? -12.199 -0.344 17.920 1.00 95.00 159 PRO A C 1
ATOM 1249 O O . PRO A 1 159 ? -12.482 -1.443 17.459 1.00 95.00 159 PRO A O 1
ATOM 1252 N N . THR A 1 160 ? -12.145 0.757 17.165 1.00 94.81 160 THR A N 1
ATOM 1253 C CA . THR A 1 160 ? -12.499 0.737 15.738 1.00 94.81 160 THR A CA 1
ATOM 1254 C C . THR A 1 160 ? -11.553 -0.165 14.950 1.00 94.81 160 THR A C 1
ATOM 1256 O O . THR A 1 160 ? -12.007 -0.998 14.178 1.00 94.81 160 THR A O 1
ATOM 1259 N N . LEU A 1 161 ? -10.239 -0.099 15.201 1.00 95.06 161 LEU A N 1
ATOM 1260 C CA . LEU A 1 161 ? -9.275 -1.015 14.574 1.00 95.06 161 LEU A CA 1
ATOM 1261 C C . LEU A 1 161 ? -9.546 -2.488 14.918 1.00 95.06 161 LEU A C 1
ATOM 1263 O O . LEU A 1 161 ? -9.352 -3.346 14.064 1.00 95.06 161 LEU A O 1
ATOM 1267 N N . GLN A 1 162 ? -9.982 -2.795 16.144 1.00 94.56 162 GLN A N 1
ATOM 1268 C CA . GLN A 1 162 ? -10.380 -4.159 16.515 1.00 94.56 162 GLN A CA 1
ATOM 1269 C C . GLN A 1 162 ? -11.651 -4.601 15.790 1.00 94.56 162 GLN A C 1
ATOM 1271 O O . GLN A 1 162 ? -11.700 -5.739 15.338 1.00 94.56 162 GLN A O 1
ATOM 1276 N N . SER A 1 163 ? -12.636 -3.710 15.647 1.00 93.12 163 SER A N 1
ATOM 1277 C CA . SER A 1 163 ? -13.864 -3.981 14.892 1.00 93.12 163 SER A CA 1
ATOM 1278 C C . SER A 1 163 ? -13.557 -4.280 13.427 1.00 93.12 163 SER A C 1
ATOM 1280 O O . SER A 1 163 ? -13.956 -5.326 12.932 1.00 93.12 163 SER A O 1
ATOM 1282 N N . ILE A 1 164 ? -12.764 -3.419 12.776 1.00 92.19 164 ILE A N 1
ATOM 1283 C CA . ILE A 1 164 ? -12.313 -3.605 11.388 1.00 92.19 164 ILE A CA 1
ATOM 1284 C C . ILE A 1 164 ? -11.591 -4.945 11.242 1.00 92.19 164 ILE A C 1
ATOM 1286 O O . ILE A 1 164 ? -11.844 -5.691 10.304 1.00 92.19 164 ILE A O 1
ATOM 1290 N N . TYR A 1 165 ? -10.690 -5.273 12.176 1.00 91.81 165 TYR A N 1
ATOM 1291 C CA . TYR A 1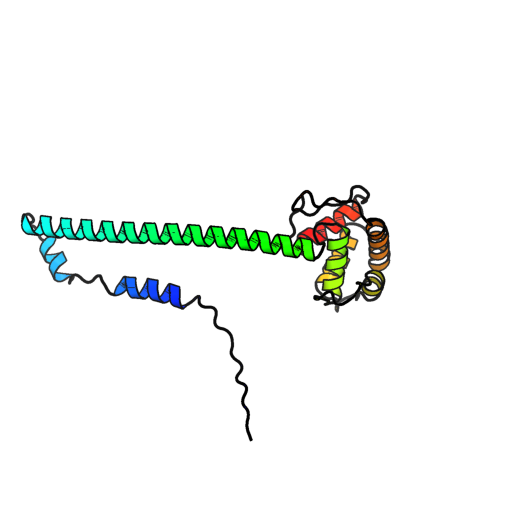 165 ? -9.996 -6.556 12.139 1.00 91.81 165 TYR A CA 1
ATOM 1292 C C . TYR A 1 165 ? -10.947 -7.745 12.311 1.00 91.81 165 TYR A C 1
ATOM 1294 O O . TYR A 1 165 ? -10.687 -8.783 11.721 1.00 91.81 165 TYR A O 1
ATOM 1302 N N . GLY A 1 166 ? -12.034 -7.607 13.075 1.00 89.56 166 GLY A N 1
ATOM 1303 C CA . GLY A 1 166 ? -13.101 -8.608 13.150 1.00 89.56 166 GLY A CA 1
ATOM 1304 C C . GLY A 1 166 ? -13.715 -8.867 11.776 1.00 89.56 166 GLY A C 1
ATOM 1305 O O . GLY A 1 166 ? -13.609 -9.983 11.277 1.00 89.56 166 GLY A O 1
ATOM 1306 N N . THR A 1 167 ? -14.210 -7.810 11.120 1.00 87.81 167 THR A N 1
ATOM 1307 C CA . THR A 1 167 ? -14.767 -7.870 9.756 1.00 87.81 167 THR A CA 1
ATOM 1308 C C . THR A 1 167 ? -13.794 -8.526 8.769 1.00 87.81 167 THR A C 1
ATOM 1310 O O . THR A 1 167 ? -14.169 -9.389 7.983 1.00 87.81 167 THR A O 1
ATOM 1313 N N . LEU A 1 168 ? -12.514 -8.143 8.823 1.00 86.12 168 LEU A N 1
ATOM 1314 C CA . LEU A 1 168 ? -11.468 -8.668 7.937 1.00 86.12 168 LEU A CA 1
ATOM 1315 C C . LEU A 1 168 ? -10.988 -10.073 8.314 1.00 86.12 168 LEU A C 1
ATOM 1317 O O . LEU A 1 168 ? -10.420 -10.770 7.482 1.00 86.12 168 LEU A O 1
ATOM 1321 N N . SER A 1 169 ? -11.128 -10.490 9.571 1.00 79.44 169 SER A N 1
ATOM 1322 C CA . SER A 1 169 ? -10.689 -11.813 10.015 1.00 79.44 169 SER A CA 1
ATOM 1323 C C . SER A 1 169 ? -11.704 -12.889 9.661 1.00 79.44 169 SER A C 1
ATOM 1325 O O . SER A 1 169 ? -11.279 -14.031 9.509 1.00 79.44 169 SER A O 1
ATOM 1327 N N . ASP A 1 170 ? -12.984 -12.540 9.514 1.00 70.44 170 ASP A N 1
ATOM 1328 C CA . ASP A 1 170 ? -14.032 -13.432 8.999 1.00 70.44 170 ASP A CA 1
ATOM 1329 C C . ASP A 1 170 ? -13.857 -13.711 7.493 1.00 70.44 170 ASP A C 1
ATOM 1331 O O . ASP A 1 170 ? -14.341 -14.715 6.973 1.00 70.44 170 ASP A O 1
ATOM 1335 N N . GLU A 1 171 ? -13.059 -12.885 6.806 1.00 66.19 171 GLU A N 1
ATOM 1336 C CA . GLU A 1 171 ? -12.527 -13.129 5.464 1.00 66.19 171 GLU A CA 1
ATOM 1337 C C . GLU A 1 171 ? -11.441 -14.229 5.521 1.00 66.19 171 GLU A C 1
ATOM 1339 O O . GLU A 1 171 ? -10.241 -13.991 5.345 1.00 66.19 171 GLU A O 1
ATOM 1344 N N . ILE A 1 172 ? -11.839 -15.464 5.837 1.00 54.47 172 ILE A N 1
ATOM 1345 C CA . ILE A 1 172 ? -10.980 -16.644 5.715 1.00 54.47 172 ILE A CA 1
ATOM 1346 C 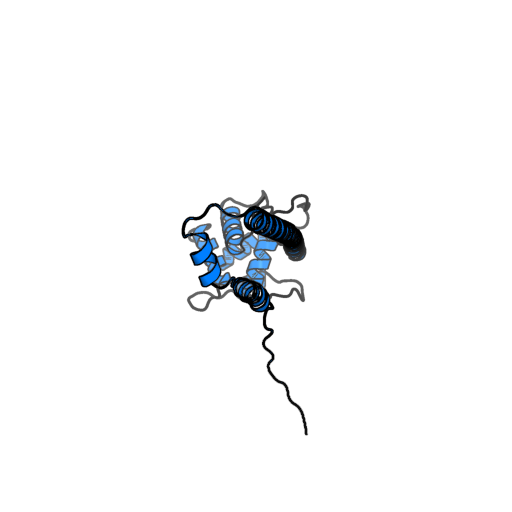C . ILE A 1 172 ? -11.428 -17.410 4.469 1.00 54.47 172 ILE A C 1
ATOM 1348 O O . ILE A 1 172 ? -12.449 -18.083 4.480 1.00 54.47 172 ILE A O 1
ATOM 1352 N N . HIS A 1 173 ? -10.623 -17.318 3.407 1.00 49.56 173 HIS A N 1
ATOM 1353 C CA . HIS A 1 173 ? -10.743 -18.083 2.156 1.00 49.56 173 HIS A CA 1
ATOM 1354 C C . HIS A 1 173 ? -11.870 -17.627 1.214 1.00 49.56 173 HIS A C 1
ATOM 1356 O O . HIS A 1 173 ? -12.985 -18.132 1.269 1.00 49.56 173 HIS A O 1
ATOM 1362 N N . GLY A 1 174 ? -11.573 -16.727 0.271 1.00 47.06 174 GLY A N 1
ATOM 1363 C CA . GLY A 1 174 ? -12.579 -16.407 -0.745 1.00 47.06 174 GLY A CA 1
ATOM 1364 C C . GLY A 1 174 ? -12.117 -15.650 -1.976 1.00 47.06 174 GLY A C 1
ATOM 1365 O O . GLY A 1 174 ? -12.693 -15.875 -3.031 1.00 47.06 174 GLY A O 1
ATOM 1366 N N . PHE A 1 175 ? -11.088 -14.804 -1.897 1.00 51.91 175 PHE A N 1
ATOM 1367 C CA . PHE A 1 175 ? -10.675 -14.048 -3.078 1.00 51.91 175 PHE A CA 1
ATOM 1368 C C . PHE A 1 175 ? -9.679 -14.847 -3.921 1.00 51.91 175 PHE A C 1
ATOM 1370 O O . PHE A 1 175 ? -8.538 -15.055 -3.492 1.00 51.91 175 PHE A O 1
ATOM 1377 N N . PRO A 1 176 ? -10.076 -15.336 -5.111 1.00 51.06 176 PRO A N 1
ATOM 1378 C CA . PRO A 1 176 ? -9.105 -15.868 -6.040 1.00 51.06 176 PRO A CA 1
ATOM 1379 C C . PRO A 1 176 ? -8.212 -14.700 -6.472 1.00 51.06 176 PRO A C 1
ATOM 1381 O O . PRO A 1 176 ? -8.701 -13.646 -6.868 1.00 51.06 176 PRO A O 1
ATOM 1384 N N . TRP A 1 177 ? -6.893 -14.884 -6.391 1.00 54.69 177 TRP A N 1
ATOM 1385 C CA . TRP A 1 177 ? -5.881 -13.912 -6.828 1.00 54.69 177 TRP A CA 1
ATOM 1386 C C . TRP A 1 177 ? -5.844 -13.797 -8.367 1.00 54.69 177 TRP A C 1
ATOM 1388 O O . TRP A 1 177 ? -4.787 -13.905 -8.986 1.00 54.69 177 TRP A O 1
ATOM 1398 N N . THR A 1 178 ? -7.009 -13.675 -9.005 1.00 55.06 178 THR A N 1
ATOM 1399 C CA . THR A 1 178 ? -7.194 -13.654 -10.462 1.00 55.06 178 THR A CA 1
ATOM 1400 C C . THR A 1 178 ? -6.720 -12.349 -11.079 1.00 55.06 178 THR A C 1
ATOM 1402 O O . THR A 1 178 ? -6.416 -12.320 -12.268 1.00 55.06 178 THR A O 1
ATOM 1405 N N . VAL A 1 179 ? -6.614 -11.284 -10.280 1.00 59.66 179 VAL A N 1
ATOM 1406 C CA . VAL A 1 179 ? -6.166 -9.962 -10.717 1.00 59.66 179 VAL A CA 1
ATOM 1407 C C . VAL A 1 179 ? -4.931 -9.559 -9.912 1.00 59.66 179 VAL A C 1
ATOM 1409 O O . VAL A 1 179 ? -4.906 -9.680 -8.689 1.00 59.66 179 VAL A O 1
ATOM 1412 N N . ASN A 1 180 ? -3.895 -9.069 -10.598 1.00 63.12 180 ASN A N 1
ATOM 1413 C CA . ASN A 1 180 ? -2.642 -8.594 -9.995 1.00 63.12 180 ASN A CA 1
ATOM 1414 C C . ASN A 1 180 ? -2.799 -7.191 -9.376 1.00 63.12 180 ASN A C 1
ATOM 1416 O O . ASN A 1 180 ? -2.032 -6.281 -9.675 1.00 63.12 180 ASN A O 1
ATOM 1420 N N . ALA A 1 181 ? -3.824 -6.996 -8.552 1.00 64.94 181 ALA A N 1
ATOM 1421 C CA . ALA A 1 181 ? -4.116 -5.721 -7.915 1.00 64.94 181 ALA A CA 1
ATOM 1422 C C . ALA A 1 181 ? -4.829 -5.936 -6.576 1.00 64.94 181 ALA A C 1
ATOM 1424 O O . ALA A 1 181 ? -5.358 -7.014 -6.306 1.00 64.94 181 ALA A O 1
ATOM 1425 N N . VAL A 1 182 ? -4.802 -4.916 -5.715 1.00 70.69 182 VAL A N 1
ATOM 1426 C CA . VAL A 1 182 ? -5.471 -4.972 -4.411 1.00 70.69 182 VAL A CA 1
ATOM 1427 C C . VAL A 1 182 ? -6.976 -5.077 -4.615 1.00 70.69 182 VAL A C 1
ATOM 1429 O O . VAL A 1 182 ? -7.580 -4.179 -5.202 1.00 70.69 182 VAL A O 1
ATOM 1432 N N . GLN A 1 183 ? -7.579 -6.125 -4.060 1.00 75.56 183 GLN A N 1
ATOM 1433 C CA . GLN A 1 183 ? -9.025 -6.304 -4.040 1.00 75.56 183 GLN A CA 1
ATOM 1434 C C . GLN A 1 183 ? -9.576 -5.961 -2.656 1.00 75.56 183 GLN A C 1
ATOM 1436 O O . GLN A 1 183 ? -9.087 -6.447 -1.631 1.00 75.56 183 GLN A O 1
ATOM 1441 N N . LEU A 1 184 ? -10.590 -5.092 -2.634 1.00 78.88 184 LEU A N 1
ATOM 1442 C CA . LEU A 1 184 ? -11.300 -4.725 -1.414 1.00 78.88 184 LEU A CA 1
ATOM 1443 C C . LEU A 1 184 ? -12.619 -5.493 -1.313 1.00 78.88 184 LEU A C 1
ATOM 1445 O O . LEU A 1 184 ? -13.452 -5.382 -2.208 1.00 78.88 184 LEU A O 1
ATOM 1449 N N . SER A 1 185 ? -12.820 -6.205 -0.203 1.00 76.31 185 SER A N 1
ATOM 1450 C CA . SER A 1 185 ? -14.042 -6.972 0.078 1.00 76.31 185 SER A CA 1
ATOM 1451 C C . SER A 1 185 ? -15.334 -6.147 -0.038 1.00 76.31 185 SER A C 1
ATOM 1453 O O . SER A 1 185 ? -15.426 -5.029 0.472 1.00 76.31 185 SER A O 1
ATOM 1455 N N . ASP A 1 186 ? -16.363 -6.727 -0.657 1.00 79.19 186 ASP A N 1
ATOM 1456 C CA . ASP A 1 186 ? -17.696 -6.128 -0.836 1.00 79.19 186 ASP A CA 1
ATOM 1457 C C . ASP A 1 186 ? -18.496 -5.993 0.459 1.00 79.19 186 ASP A C 1
ATOM 1459 O O . ASP A 1 186 ? -19.410 -5.178 0.540 1.00 79.19 186 ASP A O 1
ATOM 1463 N N . GLN A 1 187 ? -18.111 -6.733 1.498 1.00 79.50 187 GLN A N 1
ATOM 1464 C CA . GLN A 1 187 ? -18.747 -6.676 2.816 1.00 79.50 187 GLN A CA 1
ATOM 1465 C C . GLN A 1 187 ? -18.303 -5.462 3.640 1.00 79.50 187 GLN A C 1
ATOM 1467 O O . GLN A 1 187 ? -18.886 -5.175 4.683 1.00 79.50 187 GLN A O 1
ATOM 1472 N N . LEU A 1 188 ? -17.276 -4.744 3.180 1.00 84.56 188 LEU A N 1
ATOM 1473 C CA . LEU A 1 188 ? -16.781 -3.557 3.859 1.00 84.56 188 LEU A CA 1
ATOM 1474 C C . LEU A 1 188 ? -17.808 -2.430 3.787 1.00 84.56 188 LEU A C 1
ATOM 1476 O O . LEU A 1 188 ? -18.214 -1.997 2.704 1.00 84.56 188 LEU A O 1
ATOM 1480 N N . SER A 1 189 ? -18.132 -1.873 4.947 1.00 91.00 189 SER A N 1
ATOM 1481 C CA . SER A 1 189 ? -18.865 -0.617 5.044 1.00 91.00 189 SER A CA 1
ATOM 1482 C C . SER A 1 189 ? -18.124 0.516 4.327 1.00 91.00 189 SER A C 1
ATOM 1484 O O . SER A 1 189 ? -16.907 0.485 4.111 1.00 91.00 189 SER A O 1
ATOM 1486 N N . SER A 1 190 ? -18.841 1.589 3.992 1.00 91.75 190 SER A N 1
ATOM 1487 C CA . SER A 1 190 ? -18.248 2.753 3.320 1.00 91.75 190 SER A CA 1
ATOM 1488 C C . SER A 1 190 ? -17.092 3.374 4.116 1.00 91.75 190 SER A C 1
ATOM 1490 O O . SER A 1 190 ? -16.120 3.855 3.532 1.00 91.75 190 SER A O 1
ATOM 1492 N N . GLN A 1 191 ? -17.164 3.320 5.449 1.00 94.00 191 GLN A N 1
ATOM 1493 C CA . GLN A 1 191 ? -16.117 3.819 6.338 1.00 94.00 191 GLN A CA 1
ATOM 1494 C C . GLN A 1 191 ? -14.887 2.900 6.338 1.00 94.00 191 GLN A C 1
ATOM 1496 O O . GLN A 1 191 ? -13.757 3.385 6.240 1.00 94.00 191 GLN A O 1
ATOM 1501 N N . GLU A 1 192 ? -15.086 1.580 6.369 1.00 92.38 192 GLU A N 1
ATOM 1502 C CA . GLU A 1 192 ? -14.003 0.593 6.275 1.00 92.38 192 GLU A CA 1
ATOM 1503 C C . GLU A 1 192 ? -13.290 0.672 4.922 1.00 92.38 192 GLU A C 1
ATOM 1505 O O . GLU A 1 192 ? -12.056 0.711 4.881 1.00 92.38 192 GLU A O 1
ATOM 1510 N N . ARG A 1 193 ? -14.046 0.797 3.820 1.00 91.44 193 ARG A N 1
ATOM 1511 C CA . ARG A 1 193 ? -13.477 1.029 2.482 1.00 91.44 193 ARG A CA 1
ATOM 1512 C C . ARG A 1 193 ? -12.672 2.322 2.452 1.00 91.44 193 ARG A C 1
ATOM 1514 O O . ARG A 1 193 ? -11.513 2.293 2.050 1.00 91.44 193 ARG A O 1
ATOM 1521 N N . CYS A 1 194 ? -13.229 3.438 2.935 1.00 94.25 194 CYS A N 1
ATOM 1522 C CA . CYS A 1 194 ? -12.500 4.708 3.057 1.00 94.25 194 CYS A CA 1
ATOM 1523 C C . CYS A 1 194 ? -11.163 4.524 3.785 1.00 94.25 194 CYS A C 1
ATOM 1525 O O . CYS A 1 194 ? -10.126 5.003 3.324 1.00 94.25 194 CYS A O 1
ATOM 1527 N N . PHE A 1 195 ? -11.171 3.800 4.903 1.00 95.00 195 PHE A N 1
ATOM 1528 C CA . PHE A 1 195 ? -9.981 3.598 5.715 1.00 95.00 195 PHE A CA 1
ATOM 1529 C C . PHE A 1 195 ? -8.919 2.757 5.002 1.00 95.00 195 PHE A C 1
ATOM 1531 O O . PHE A 1 195 ? -7.753 3.154 4.965 1.00 95.00 195 PHE A O 1
ATOM 1538 N N . LEU A 1 196 ? -9.307 1.641 4.385 1.00 91.62 196 LEU A N 1
ATOM 1539 C CA . LEU A 1 196 ? -8.384 0.781 3.640 1.00 91.62 196 LEU A CA 1
ATOM 1540 C C . LEU A 1 196 ? -7.800 1.485 2.410 1.00 91.62 196 LEU A C 1
ATOM 1542 O O . LEU A 1 196 ? -6.615 1.317 2.124 1.00 91.62 196 LEU A O 1
ATOM 1546 N N . LEU A 1 197 ? -8.572 2.347 1.743 1.00 91.19 197 LEU A N 1
ATOM 1547 C CA . LEU A 1 197 ? -8.067 3.200 0.662 1.00 91.19 197 LEU A CA 1
ATOM 1548 C C . LEU A 1 197 ? -6.965 4.153 1.148 1.00 91.19 197 LEU A C 1
ATOM 1550 O O . LEU A 1 197 ? -5.967 4.354 0.455 1.00 91.19 197 LEU A O 1
ATOM 1554 N N . GLU A 1 198 ? -7.097 4.730 2.345 1.00 93.06 198 GLU A N 1
ATOM 1555 C CA . GLU A 1 198 ? -6.037 5.566 2.925 1.00 93.06 198 GLU A CA 1
ATOM 1556 C C . GLU A 1 198 ? -4.779 4.753 3.262 1.00 93.06 198 GLU A C 1
ATOM 1558 O O . GLU A 1 198 ? -3.668 5.269 3.110 1.00 93.06 198 GLU A O 1
ATOM 1563 N N . LEU A 1 199 ? -4.924 3.484 3.665 1.00 91.50 199 LEU A N 1
ATOM 1564 C CA . LEU A 1 199 ? -3.779 2.591 3.871 1.00 91.50 199 LEU A CA 1
ATOM 1565 C C . LEU A 1 199 ? -3.085 2.242 2.551 1.00 91.50 199 LEU A C 1
ATOM 1567 O O . LEU A 1 199 ? -1.858 2.310 2.486 1.00 91.50 199 LEU A O 1
ATOM 1571 N N . CYS A 1 200 ? -3.845 1.951 1.491 1.00 88.50 200 CYS A N 1
ATOM 1572 C CA . CYS A 1 200 ? -3.300 1.693 0.153 1.00 88.50 200 CYS A CA 1
ATOM 1573 C C . CYS A 1 200 ? -2.472 2.879 -0.345 1.00 88.50 200 CYS A C 1
ATOM 1575 O O . CYS A 1 200 ? -1.318 2.704 -0.733 1.00 88.50 200 CYS A O 1
ATOM 1577 N N . LYS A 1 201 ? -3.008 4.103 -0.226 1.00 89.69 201 LYS A N 1
ATOM 1578 C CA . LYS A 1 201 ? -2.278 5.337 -0.565 1.00 89.69 201 LYS A CA 1
ATOM 1579 C C . LYS A 1 201 ? -0.990 5.479 0.240 1.00 89.69 201 LYS A C 1
ATOM 1581 O O . LYS A 1 201 ? 0.038 5.855 -0.306 1.00 89.69 201 LYS A O 1
ATOM 1586 N N . ALA A 1 202 ? -1.024 5.177 1.537 1.00 87.81 202 ALA A N 1
ATOM 1587 C CA . ALA A 1 202 ? 0.155 5.283 2.392 1.00 87.81 202 ALA A CA 1
ATOM 1588 C C . ALA A 1 202 ? 1.245 4.244 2.068 1.00 87.81 202 ALA A C 1
ATOM 1590 O O . ALA A 1 202 ? 2.422 4.487 2.352 1.00 87.81 202 ALA A O 1
ATOM 1591 N N . LEU A 1 203 ? 0.848 3.101 1.506 1.00 83.50 203 LEU A N 1
ATOM 1592 C CA . LEU A 1 203 ? 1.719 2.017 1.055 1.00 83.50 203 LEU A CA 1
ATOM 1593 C C . LEU A 1 203 ? 2.121 2.139 -0.425 1.00 83.50 203 LEU A C 1
ATOM 1595 O O . LEU A 1 203 ? 2.888 1.301 -0.885 1.00 83.50 203 LEU A O 1
ATOM 1599 N N . ASN A 1 204 ? 1.649 3.169 -1.140 1.00 83.56 204 ASN A N 1
ATOM 1600 C CA . ASN A 1 204 ? 1.807 3.333 -2.589 1.00 83.56 204 ASN A CA 1
ATOM 1601 C C . ASN A 1 204 ? 1.293 2.124 -3.396 1.00 83.56 204 ASN A C 1
ATOM 1603 O O . ASN A 1 204 ? 1.926 1.700 -4.357 1.00 83.56 204 ASN A O 1
ATOM 1607 N N . LEU A 1 205 ? 0.157 1.553 -2.989 1.00 78.62 205 LEU A N 1
ATOM 1608 C CA . LEU A 1 205 ? -0.469 0.429 -3.685 1.00 78.62 205 LEU A CA 1
ATOM 1609 C C . LEU A 1 205 ? -1.549 0.921 -4.649 1.00 78.62 205 LEU A C 1
ATOM 1611 O O . LEU A 1 205 ? -2.378 1.757 -4.282 1.00 78.62 205 LEU A O 1
ATOM 1615 N N . ASN A 1 206 ? -1.562 0.344 -5.851 1.00 71.12 206 ASN A N 1
ATOM 1616 C CA . ASN A 1 206 ? -2.631 0.533 -6.826 1.00 71.12 206 ASN A CA 1
ATOM 1617 C C . ASN A 1 206 ? -3.770 -0.460 -6.555 1.00 71.12 206 ASN A C 1
ATOM 1619 O O . ASN A 1 206 ? -3.536 -1.631 -6.242 1.00 71.12 206 ASN A O 1
ATOM 1623 N N . LEU A 1 207 ? -5.002 0.029 -6.660 1.00 68.75 207 LEU A N 1
ATOM 1624 C CA . LEU A 1 207 ? -6.219 -0.768 -6.511 1.00 68.75 207 LEU A CA 1
ATOM 1625 C C . LEU A 1 207 ? -6.685 -1.268 -7.876 1.00 68.75 207 LEU A C 1
ATOM 1627 O O . LEU A 1 207 ? -6.415 -0.610 -8.883 1.00 68.75 207 LEU A O 1
ATOM 1631 N N . ALA A 1 208 ? -7.342 -2.429 -7.874 1.00 59.69 208 ALA A N 1
ATOM 1632 C CA . ALA A 1 208 ? -8.024 -2.975 -9.045 1.00 59.69 208 ALA A CA 1
ATOM 1633 C C . ALA A 1 208 ? -9.292 -2.174 -9.363 1.00 59.69 208 ALA A C 1
ATOM 1635 O O . ALA A 1 208 ? -9.960 -1.742 -8.391 1.00 59.69 208 ALA A O 1
#

Foldseek 3Di:
DDDDDDDDDDDDPPPVVVVVVVVVVPPPDDPPVVVVVVVVPDDPQDPVNVVVVVVVVVVVVVVVVVVVVVVVVVVVVVVVVVVVVVVVVLVVCVVQVVLELLSLLQVLLCVQVVNPDPPDDRDSLVSLVVADDDDPGDPSSVLQVVLCCVLPPPDDSSVVSVVLNVVSVVPDDDDDPPDSFRDYDPPDDPSSVSSSVSSCVVVVGDHD

Radius of gyration: 31.04 Å; chains: 1; bounding box: 66×50×77 Å

Secondary structure (DSSP, 8-state):
------------S-HHHHHHHHHHHHSS----HHHHHHHSSSSPPPHHHHHHHHHHHHHHHHHHHHHHHHHHHHHHHHHHHHHHHHHHHHHHHHHTTTTBHHHHHHHHHHHHTT--S--S---HHHHHHH---STT--HHHHHHHHHHHHHSTT--HHHHHHHHHHHHHS--S-----SSSBBPPTT--HHHHHHHHHHHHHTTPPB-

Sequence (208 aa):
MQHHLLRTRHAAPFPLALLVVWTAATASFSLPPERLAALLGNPPLTESQIDLVDMLLKSKDEIIQSKDEAIKRADEAIKSKDDLLQVKEMELLRAKGLLSSRGIFEWTLRLAAKECRPKDKFNATATIKALRSGKNRGRWEAILSKGIKKCFSGERVKPTLQSIYGTLSDEIHGFPWTVNAVQLSDQLSSQERCFLLELCKALNLNLA